Protein AF-A0A952P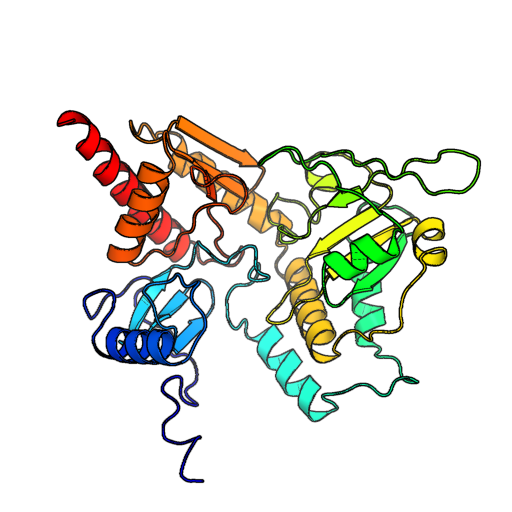WB2-F1 (afdb_monomer)

Mean predicted aligned error: 8.16 Å

Sequence (354 aa):
MSNLVEDDPCGPGKFVAPVRSIALRTEIPGPKSRVALARRSALMGADLPPNIVVGQAHGARVIDLDNNVFIDFASGTDGLGMGHTHEQIVSAVQSAVERYDVMPPHATDERQFRLVTLLCELMPHGVVTKARLFSQPEQALAALGVDRELALTEPVTLAGVATSTSAAANSAHWLISDERHLNIGRLGAYSAAQAVGMQPDLTLVNLRAGATLVALVGRGDIIDDMQVHDDPVHPLAVTAALAGLMLVQEQNLAARGCQLADLLRDQTAVWTFPALAQVRQIGALFVLKLRSASLAQQLVDSALQRGLLLRTADSDPACVPLLYPLMVPEEQFYEGLDVLEAALAEISHGEDHG

Secondary structure (DSSP, 8-state):
---TTTS-TT-SPPP---SSS-B--S-SS-HHHHHHHHHHHHHS-S----S--EEEEEBTEEEETT--EEEE-SSTTTT-TT-BT-HHHHHHHHHHHTT-SS--TT---HHHHHHHHHHHHHSS--SSEEEEEESSHHHHHHHTT--S-----SSS-S--------SSSS-PPPPEEEETT--TTTTSSSSHHHHHT---SEEEEE--SSS--EEEEEEHHHHHH------PPPHHHHHHHHHHHHHHHHTTHHHHHHHHHHHH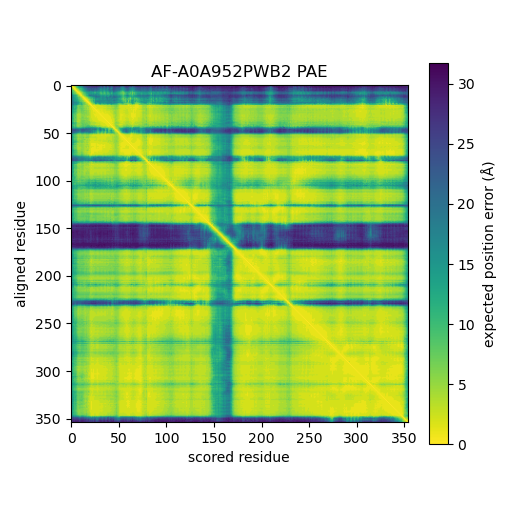HHHHTT---TTEEEEEEETTEEEEEESSHHHHHHHHHHHHHTTEE----SS-TTEEEE---TT--HHHHHHHHHHHHHHHHHHHHGGGG-

pLDDT: mean 82.72, std 18.2, range [27.06, 97.88]

Structure (mmCIF, N/CA/C/O backbone):
data_AF-A0A952PWB2-F1
#
_entry.id   AF-A0A952PWB2-F1
#
loop_
_atom_site.group_PDB
_atom_site.id
_atom_site.type_symbol
_atom_site.label_atom_id
_atom_site.label_alt_id
_atom_site.label_comp_id
_atom_site.label_asym_id
_atom_site.label_entity_id
_atom_site.label_seq_id
_atom_site.pdbx_PDB_ins_code
_atom_site.Cartn_x
_atom_site.Cartn_y
_atom_site.Cartn_z
_atom_site.occupancy
_atom_site.B_iso_or_equiv
_atom_site.auth_seq_id
_atom_site.auth_comp_id
_atom_site.auth_asym_id
_atom_site.auth_atom_id
_atom_site.pdbx_PDB_model_num
ATOM 1 N N . MET A 1 1 ? 29.335 10.198 22.925 1.00 42.78 1 MET A N 1
ATOM 2 C CA . MET A 1 1 ? 28.572 9.600 21.806 1.00 42.78 1 MET A CA 1
ATOM 3 C C . MET A 1 1 ? 28.310 8.137 22.144 1.00 42.78 1 MET A C 1
ATOM 5 O O . MET A 1 1 ? 28.857 7.248 21.511 1.00 42.78 1 MET A O 1
ATOM 9 N N . SER A 1 2 ? 27.566 7.902 23.226 1.00 41.06 2 SER A N 1
ATOM 10 C CA . SER A 1 2 ? 27.279 6.574 23.776 1.00 41.06 2 SER A CA 1
ATOM 11 C C . SER A 1 2 ? 26.076 5.948 23.064 1.00 41.06 2 SER A C 1
ATOM 13 O O . SER A 1 2 ? 25.034 6.587 22.968 1.00 41.06 2 SER A O 1
ATOM 15 N N . ASN A 1 3 ? 26.263 4.722 22.575 1.00 38.16 3 ASN A N 1
ATOM 16 C CA . ASN A 1 3 ? 25.267 3.667 22.346 1.00 38.16 3 ASN A CA 1
ATOM 17 C C . ASN A 1 3 ? 23.949 4.015 21.625 1.00 38.16 3 ASN A C 1
ATOM 19 O O . ASN A 1 3 ? 22.895 3.531 22.016 1.00 38.16 3 ASN A O 1
ATOM 23 N N . LEU A 1 4 ? 23.994 4.730 20.492 1.00 43.31 4 LEU A N 1
ATOM 24 C CA . LEU A 1 4 ? 22.816 4.851 19.606 1.00 43.31 4 LEU A CA 1
ATOM 25 C C . LEU A 1 4 ? 22.310 3.497 19.052 1.00 43.31 4 LEU A C 1
ATOM 27 O O . LEU A 1 4 ? 21.194 3.438 18.557 1.00 43.31 4 LEU A O 1
ATOM 31 N N . VAL A 1 5 ? 23.116 2.429 19.126 1.00 45.91 5 VAL A N 1
ATOM 32 C CA . VAL A 1 5 ? 22.782 1.096 18.587 1.00 45.91 5 VAL A CA 1
ATOM 33 C C . VAL A 1 5 ? 22.195 0.148 19.646 1.00 45.91 5 VAL A C 1
ATOM 35 O O . VAL A 1 5 ? 21.428 -0.738 19.291 1.00 45.91 5 VAL A O 1
ATOM 38 N N . GLU A 1 6 ? 22.515 0.311 20.938 1.00 42.97 6 GLU A N 1
ATOM 39 C CA . GLU A 1 6 ? 22.006 -0.595 21.993 1.00 42.97 6 GLU A CA 1
ATOM 40 C C . GLU A 1 6 ? 20.633 -0.174 22.542 1.00 42.97 6 GLU A C 1
ATOM 42 O O . GLU A 1 6 ? 19.891 -1.026 23.021 1.00 42.97 6 GLU A O 1
ATOM 47 N N . ASP A 1 7 ? 20.276 1.109 22.415 1.00 53.38 7 ASP A N 1
ATOM 48 C CA . ASP A 1 7 ? 18.994 1.674 22.864 1.00 53.38 7 ASP A CA 1
ATOM 49 C C . ASP A 1 7 ? 17.984 1.873 21.716 1.00 53.38 7 ASP A C 1
ATOM 51 O O . ASP A 1 7 ? 17.003 2.598 21.890 1.00 53.38 7 ASP A O 1
ATOM 55 N N . ASP A 1 8 ? 18.200 1.272 20.537 1.00 62.09 8 ASP A N 1
ATOM 56 C CA . ASP A 1 8 ? 17.223 1.329 19.444 1.00 62.09 8 ASP A CA 1
ATOM 57 C C . ASP A 1 8 ? 15.951 0.559 19.854 1.00 62.09 8 ASP A C 1
ATOM 59 O O . ASP A 1 8 ? 15.979 -0.675 19.924 1.00 62.09 8 ASP A O 1
ATOM 63 N N . PRO A 1 9 ? 14.820 1.243 20.132 1.00 57.12 9 PRO A N 1
ATOM 64 C CA . PRO A 1 9 ? 13.591 0.577 20.550 1.00 57.12 9 PRO A CA 1
ATOM 65 C C . PRO A 1 9 ? 12.971 -0.263 19.423 1.00 57.12 9 PRO A C 1
ATOM 67 O O . PRO A 1 9 ? 12.110 -1.097 19.709 1.00 57.12 9 PRO A O 1
ATOM 70 N N . CYS A 1 10 ? 13.404 -0.065 18.174 1.00 60.94 10 CYS A N 1
ATOM 71 C CA . CYS A 1 10 ? 13.031 -0.886 17.025 1.00 60.94 10 CYS A CA 1
ATOM 72 C C . CYS A 1 10 ? 13.947 -2.117 16.876 1.00 60.94 10 CYS A C 1
ATOM 74 O O . CYS A 1 10 ? 13.496 -3.145 16.371 1.00 60.94 10 CYS A O 1
ATOM 76 N N . GLY A 1 11 ? 15.172 -2.044 17.413 1.00 55.34 11 GLY A N 1
ATOM 77 C CA . GLY A 1 11 ? 16.119 -3.139 17.636 1.00 55.34 11 GLY A CA 1
ATOM 78 C C . GLY A 1 11 ? 16.599 -3.899 16.381 1.00 55.34 11 GLY A C 1
ATOM 79 O O . GLY A 1 11 ? 15.939 -3.928 15.348 1.00 55.34 11 GLY A O 1
ATOM 80 N N . PRO A 1 12 ? 17.731 -4.626 16.451 1.00 46.84 12 PRO A N 1
ATOM 81 C CA . PRO A 1 12 ? 18.259 -5.415 15.327 1.00 46.84 12 PRO A CA 1
ATOM 82 C C . PRO A 1 12 ? 17.545 -6.772 15.119 1.00 46.84 12 PRO A C 1
ATOM 84 O O . PRO A 1 12 ? 18.080 -7.676 14.473 1.00 46.84 12 PRO A O 1
ATOM 87 N N . GLY A 1 13 ? 16.361 -6.974 15.704 1.00 54.69 13 GLY A N 1
ATOM 88 C CA . GLY A 1 13 ? 15.673 -8.265 15.701 1.00 54.69 13 GLY A CA 1
ATOM 89 C C . GLY A 1 13 ? 14.989 -8.567 14.367 1.00 54.69 13 GLY A C 1
ATOM 90 O O . GLY A 1 13 ? 14.222 -7.751 13.865 1.00 54.69 13 GLY A O 1
ATOM 91 N N . LYS A 1 14 ? 15.199 -9.772 13.817 1.00 56.03 14 LYS A N 1
ATOM 92 C CA . LYS A 1 14 ? 14.337 -10.288 12.740 1.00 56.03 14 LYS A CA 1
ATOM 93 C C . LYS A 1 14 ? 12.892 -10.337 13.237 1.00 56.03 14 LYS A C 1
ATOM 95 O O . LYS A 1 14 ? 12.654 -10.761 14.367 1.00 56.03 14 LYS A O 1
ATOM 100 N N . PHE A 1 15 ? 11.951 -9.948 12.378 1.00 63.00 15 PHE A N 1
ATOM 101 C CA . PHE A 1 15 ? 10.527 -10.115 12.643 1.00 63.00 15 PHE A CA 1
ATOM 102 C C . PHE A 1 15 ? 10.241 -11.569 13.034 1.00 63.00 15 PHE A C 1
ATOM 104 O O . PHE A 1 15 ? 10.606 -12.500 12.314 1.00 63.00 15 PHE A O 1
ATOM 111 N N . VAL A 1 16 ? 9.596 -11.762 14.182 1.00 61.22 16 VAL A N 1
ATOM 112 C CA . VAL A 1 16 ? 9.100 -13.072 14.606 1.00 61.22 16 VAL A CA 1
ATOM 113 C C . VAL A 1 16 ? 7.603 -13.075 14.366 1.00 61.22 16 VAL A C 1
ATOM 115 O O . VAL A 1 16 ? 6.874 -12.313 15.000 1.00 61.22 16 VAL A O 1
ATOM 118 N N . ALA A 1 17 ? 7.148 -13.928 13.447 1.00 61.59 17 ALA A N 1
ATOM 119 C CA . ALA A 1 17 ? 5.740 -14.012 13.096 1.00 61.59 17 ALA A CA 1
ATOM 120 C C . ALA A 1 17 ? 4.882 -14.300 14.342 1.00 61.59 17 ALA A C 1
ATOM 122 O O . ALA A 1 17 ? 5.075 -15.333 14.992 1.00 61.59 17 ALA A O 1
ATOM 123 N N . PRO A 1 18 ? 3.936 -13.411 14.701 1.00 63.97 18 PRO A N 1
ATOM 124 C CA . PRO A 1 18 ? 3.034 -13.670 15.807 1.00 63.97 18 PRO A CA 1
ATOM 125 C C . PRO A 1 18 ? 2.056 -14.793 15.445 1.00 63.97 18 PRO A C 1
ATOM 127 O O . PRO A 1 18 ? 1.696 -14.978 14.281 1.00 63.97 18 PRO A O 1
ATOM 130 N N . VAL A 1 19 ? 1.616 -15.529 16.472 1.00 64.94 19 VAL A N 1
ATOM 131 C CA . VAL A 1 19 ? 0.684 -16.666 16.342 1.00 64.94 19 VAL A CA 1
ATOM 132 C C . VAL A 1 19 ? -0.720 -16.215 15.921 1.00 64.94 19 VAL A C 1
ATOM 134 O O . VAL A 1 19 ? -1.430 -16.973 15.274 1.00 64.94 19 VAL A O 1
ATOM 137 N N . ARG A 1 20 ? -1.125 -14.991 16.285 1.00 74.44 20 ARG A N 1
ATOM 138 C CA . ARG A 1 20 ? -2.414 -14.383 15.914 1.00 74.44 20 ARG A CA 1
ATOM 139 C C . ARG A 1 20 ? -2.187 -13.188 14.993 1.00 74.44 20 ARG A C 1
ATOM 141 O O . ARG A 1 20 ? -1.142 -12.542 15.107 1.00 74.44 20 ARG A O 1
ATOM 148 N N . SER A 1 21 ? -3.148 -12.892 14.120 1.00 84.69 21 SER A N 1
ATOM 149 C CA . SER A 1 21 ? -3.071 -11.731 13.225 1.00 84.69 21 SER A CA 1
ATOM 150 C C . SER A 1 21 ? -3.308 -10.424 13.973 1.00 84.69 21 SER A C 1
ATOM 152 O O . SER A 1 21 ? -2.542 -9.490 13.758 1.00 84.69 21 SER A O 1
ATOM 154 N N . ILE A 1 22 ? -4.273 -10.384 14.900 1.00 93.94 22 ILE A N 1
ATOM 155 C CA . ILE A 1 22 ? -4.417 -9.319 15.901 1.00 93.94 22 ILE A CA 1
ATOM 156 C C . ILE A 1 22 ? -4.094 -9.857 17.302 1.00 93.94 22 ILE A C 1
ATOM 158 O O . ILE A 1 22 ? -4.547 -10.928 17.723 1.00 93.94 22 ILE A O 1
ATOM 162 N N . ALA A 1 23 ? -3.295 -9.104 18.060 1.00 94.44 23 ALA A N 1
ATOM 163 C CA . ALA A 1 23 ? -2.970 -9.422 19.449 1.00 94.44 23 ALA A CA 1
ATOM 164 C C . ALA A 1 23 ? -2.646 -8.153 20.245 1.00 94.44 23 ALA A C 1
ATOM 166 O O . ALA A 1 23 ? -1.493 -7.727 20.303 1.00 94.44 23 ALA A O 1
ATOM 167 N N . LEU A 1 24 ? -3.659 -7.578 20.893 1.00 94.81 24 LEU A N 1
ATOM 168 C CA . LEU A 1 24 ? -3.495 -6.429 21.783 1.00 94.81 24 LEU A CA 1
ATOM 169 C C . LEU A 1 24 ? -3.063 -6.904 23.178 1.00 94.81 24 LEU A C 1
ATOM 171 O O . LEU A 1 24 ? -3.756 -7.687 23.828 1.00 94.81 24 LEU A O 1
ATOM 175 N N . ARG A 1 25 ? -1.882 -6.470 23.613 1.00 93.00 25 ARG A N 1
ATOM 176 C CA . ARG A 1 25 ? -1.253 -6.790 24.904 1.00 93.00 25 ARG A CA 1
ATOM 177 C C . ARG A 1 25 ? -1.372 -5.656 25.917 1.00 93.00 25 ARG A C 1
ATOM 179 O O . ARG A 1 25 ? -1.250 -5.909 27.114 1.00 93.00 25 ARG A O 1
ATOM 186 N N . THR A 1 26 ? -1.591 -4.436 25.443 1.00 94.06 26 THR A N 1
ATOM 187 C CA . THR A 1 26 ? -1.798 -3.234 26.252 1.00 94.06 26 THR A CA 1
ATOM 188 C C . THR A 1 26 ? -2.965 -2.426 25.695 1.00 94.06 26 THR A C 1
ATOM 190 O O . THR A 1 26 ? -3.471 -2.688 24.605 1.00 94.06 26 THR A O 1
ATOM 193 N N . GLU A 1 27 ? -3.366 -1.400 26.433 1.00 94.12 27 GLU A N 1
ATOM 194 C CA . GLU A 1 27 ? -4.137 -0.281 25.906 1.00 94.12 27 GLU A CA 1
ATOM 195 C C . GLU A 1 27 ? -3.410 0.405 24.736 1.00 94.12 27 GLU A C 1
ATOM 197 O O . GLU A 1 27 ? -2.186 0.301 24.616 1.00 94.12 27 GLU A O 1
ATOM 202 N N . ILE A 1 28 ? -4.152 1.128 23.895 1.00 93.69 28 ILE A N 1
ATOM 203 C CA . ILE A 1 28 ? -3.613 1.859 22.742 1.00 93.69 28 ILE A CA 1
ATOM 204 C C . ILE A 1 28 ? -3.850 3.363 22.953 1.00 93.69 28 ILE A C 1
ATOM 206 O O . ILE A 1 28 ? -5.011 3.779 23.011 1.00 93.69 28 ILE A O 1
ATOM 210 N N . PRO A 1 29 ? -2.796 4.203 23.035 1.00 93.25 29 PRO A N 1
ATOM 211 C CA . PRO A 1 29 ? -1.366 3.861 23.011 1.00 93.25 29 PRO A CA 1
ATOM 212 C C . PRO A 1 29 ? -0.895 3.157 24.287 1.00 93.25 29 PRO A C 1
ATOM 214 O O . PRO A 1 29 ? -1.275 3.579 25.378 1.00 93.25 29 PRO A O 1
ATOM 217 N N . GLY A 1 30 ? 0.019 2.188 24.168 1.00 92.69 30 GLY A N 1
ATOM 218 C CA . GLY A 1 30 ? 0.643 1.510 25.310 1.00 92.69 30 GLY A CA 1
ATOM 219 C C . GLY A 1 30 ? 1.691 2.361 26.049 1.00 92.69 30 GLY A C 1
ATOM 220 O O . GLY A 1 30 ? 2.014 3.476 25.618 1.00 92.69 30 GLY A O 1
ATOM 221 N N . PRO A 1 31 ? 2.231 1.887 27.190 1.00 93.25 31 PRO A N 1
ATOM 222 C CA . PRO A 1 31 ? 3.166 2.653 28.017 1.00 93.25 31 PRO A CA 1
ATOM 223 C C . PRO A 1 31 ? 4.411 3.162 27.277 1.00 93.25 31 PRO A C 1
ATOM 225 O O . PRO A 1 31 ? 4.778 4.328 27.450 1.00 93.25 31 PRO A O 1
ATOM 228 N N . LYS A 1 32 ? 5.057 2.336 26.445 1.00 91.56 32 LYS A N 1
ATOM 229 C CA . LYS A 1 32 ? 6.249 2.743 25.682 1.00 91.56 32 LYS A CA 1
ATOM 230 C C . LYS A 1 32 ? 5.878 3.695 24.555 1.00 91.56 32 LYS A C 1
ATOM 232 O O . LYS A 1 32 ? 6.559 4.706 24.365 1.00 91.56 32 LYS A O 1
ATOM 237 N N . SER A 1 33 ? 4.774 3.422 23.863 1.00 91.12 33 SER A N 1
ATOM 238 C CA . SER A 1 33 ? 4.243 4.296 22.818 1.00 91.12 33 SER A CA 1
ATOM 239 C C . SER A 1 33 ? 3.923 5.689 23.366 1.00 91.12 33 SER A C 1
ATOM 241 O O . SER A 1 33 ? 4.328 6.680 22.766 1.00 91.12 33 SER A O 1
ATOM 243 N N . ARG A 1 34 ? 3.315 5.807 24.557 1.00 91.62 34 ARG A N 1
ATOM 244 C CA . ARG A 1 34 ? 3.062 7.108 25.215 1.00 91.62 34 ARG A CA 1
ATOM 245 C C . ARG A 1 34 ? 4.339 7.903 25.476 1.00 91.62 34 ARG A C 1
ATOM 247 O O . ARG A 1 34 ? 4.372 9.104 25.214 1.00 91.62 34 ARG A O 1
ATOM 254 N N . VAL A 1 35 ? 5.392 7.249 25.969 1.00 91.06 35 VAL A N 1
ATOM 255 C CA . VAL A 1 35 ? 6.692 7.903 26.198 1.00 91.06 35 VAL A CA 1
ATOM 256 C C . VAL A 1 35 ? 7.284 8.404 24.878 1.00 91.06 35 VAL A C 1
ATOM 258 O O . VAL A 1 35 ? 7.751 9.542 24.803 1.00 91.06 35 VAL A O 1
ATOM 261 N N . ALA A 1 36 ? 7.235 7.592 23.822 1.00 88.81 36 ALA A N 1
ATOM 262 C CA . ALA A 1 36 ? 7.729 7.973 22.502 1.00 88.81 36 ALA A CA 1
ATOM 263 C C . ALA A 1 36 ? 6.914 9.119 21.873 1.00 88.81 36 ALA A C 1
ATOM 265 O O . ALA A 1 36 ? 7.502 10.068 21.353 1.00 88.81 36 ALA A O 1
ATOM 266 N N . LEU A 1 37 ? 5.584 9.101 21.994 1.00 88.06 37 LEU A N 1
ATOM 267 C CA . LEU A 1 37 ? 4.705 10.180 21.530 1.00 88.06 37 LEU A CA 1
ATOM 268 C C . LEU A 1 37 ? 4.955 11.493 22.289 1.00 88.06 37 LEU A C 1
ATOM 270 O O . LEU A 1 37 ? 4.990 12.553 21.670 1.00 88.06 37 LEU A O 1
ATOM 274 N N . ALA A 1 38 ? 5.203 11.442 23.602 1.00 88.62 38 ALA A N 1
ATOM 275 C CA . ALA A 1 38 ? 5.574 12.629 24.376 1.00 88.62 38 ALA A CA 1
ATOM 276 C C . ALA A 1 38 ? 6.919 13.221 23.913 1.00 88.62 38 ALA A C 1
ATOM 278 O O . ALA A 1 38 ? 7.036 14.436 23.750 1.00 88.62 38 ALA A O 1
ATOM 279 N N . ARG A 1 39 ? 7.921 12.369 23.635 1.00 88.25 39 ARG A N 1
ATOM 280 C CA . ARG A 1 39 ? 9.206 12.799 23.050 1.00 88.25 39 ARG A CA 1
ATOM 281 C C . ARG A 1 39 ? 9.015 13.425 21.670 1.00 88.25 39 ARG A C 1
ATOM 283 O O . ARG A 1 39 ? 9.605 14.465 21.401 1.00 88.25 39 ARG A O 1
ATOM 290 N N . ARG A 1 40 ? 8.179 12.819 20.821 1.00 85.62 40 ARG A N 1
ATOM 291 C CA . ARG A 1 40 ? 7.823 13.325 19.488 1.00 85.62 40 ARG A CA 1
ATOM 292 C C . ARG A 1 40 ? 7.263 14.744 19.576 1.00 85.62 40 ARG A C 1
ATOM 294 O O . ARG A 1 40 ? 7.800 15.636 18.932 1.00 85.62 40 ARG A O 1
ATOM 301 N N . SER A 1 41 ? 6.265 14.969 20.430 1.00 86.00 41 SER A N 1
ATOM 302 C CA . SER A 1 41 ? 5.649 16.291 20.615 1.00 86.00 41 SER A CA 1
ATOM 303 C C . SER A 1 41 ? 6.614 17.351 21.154 1.00 86.00 41 SER A C 1
ATOM 305 O O . SER A 1 41 ? 6.430 18.533 20.889 1.00 86.00 41 SER A O 1
ATOM 307 N N . ALA A 1 42 ? 7.642 16.952 21.908 1.00 87.69 42 ALA A N 1
ATOM 308 C CA . ALA A 1 42 ? 8.655 17.874 22.421 1.00 87.69 42 ALA A CA 1
ATOM 309 C C . ALA A 1 42 ? 9.743 18.235 21.390 1.00 87.69 42 ALA A C 1
ATOM 311 O O . ALA A 1 42 ? 10.443 19.228 21.579 1.00 87.69 42 ALA A O 1
ATOM 312 N N . LEU A 1 43 ? 9.926 17.421 20.343 1.00 87.38 43 LEU A N 1
ATOM 313 C CA . LEU A 1 43 ? 11.071 17.509 19.427 1.00 87.38 43 LEU A CA 1
ATOM 314 C C . LEU A 1 43 ? 10.692 17.811 17.970 1.00 87.38 43 LEU A C 1
ATOM 316 O O . LEU A 1 43 ? 11.534 18.309 17.227 1.00 87.38 43 LEU A O 1
ATOM 320 N N . MET A 1 44 ? 9.472 17.484 17.543 1.00 84.75 44 MET A N 1
ATOM 321 C CA . MET A 1 44 ? 9.027 17.580 16.149 1.00 84.75 44 MET A CA 1
ATOM 322 C C . MET A 1 44 ? 7.985 18.691 15.958 1.00 84.75 44 MET A C 1
ATOM 324 O O . MET A 1 44 ? 7.317 19.100 16.905 1.00 84.75 44 MET A O 1
ATOM 328 N N . GLY A 1 45 ? 7.852 19.181 14.720 1.00 76.62 45 GLY A N 1
ATOM 329 C CA . GLY A 1 45 ? 6.826 20.158 14.343 1.00 76.62 45 GLY A CA 1
ATOM 330 C C . GLY A 1 45 ? 5.400 19.617 14.513 1.00 76.62 45 GLY A C 1
ATOM 331 O O . GLY A 1 45 ? 5.178 18.406 14.526 1.00 76.62 45 GLY A O 1
ATOM 332 N N . ALA A 1 46 ? 4.433 20.522 14.666 1.00 67.81 46 ALA A N 1
ATOM 333 C CA . ALA A 1 46 ? 3.037 20.174 14.912 1.00 67.81 46 ALA A CA 1
ATOM 334 C C . ALA A 1 46 ? 2.322 19.748 13.618 1.00 67.81 46 ALA A C 1
ATOM 336 O O . ALA A 1 46 ? 1.874 20.624 12.890 1.00 67.81 46 ALA A O 1
ATOM 337 N N . ASP A 1 47 ? 2.227 18.434 13.358 1.00 53.97 47 ASP A N 1
ATOM 338 C CA . ASP A 1 47 ? 1.232 17.817 12.450 1.00 53.97 47 ASP A CA 1
ATOM 339 C C . ASP A 1 47 ? 1.270 16.267 12.513 1.00 53.97 47 ASP A C 1
ATOM 341 O O . ASP A 1 47 ? 2.066 15.646 11.810 1.00 53.97 47 ASP A O 1
ATOM 345 N N . LEU A 1 48 ? 0.554 15.590 13.433 1.00 52.72 48 LEU A N 1
ATOM 346 C CA . LEU A 1 48 ? 0.910 14.184 13.733 1.00 52.72 48 LEU A CA 1
ATOM 347 C C . LEU A 1 48 ? -0.226 13.222 14.180 1.00 52.72 48 LEU A C 1
ATOM 349 O O . LEU A 1 48 ? -0.347 12.960 15.385 1.00 52.72 48 LEU A O 1
ATOM 353 N N . PRO A 1 49 ? -0.943 12.530 13.271 1.00 58.47 49 PRO A N 1
ATOM 354 C CA . PRO A 1 49 ? -1.382 11.151 13.512 1.00 58.47 49 PRO A CA 1
ATOM 355 C C . PRO A 1 49 ? -0.272 10.163 13.067 1.00 58.47 49 PRO A C 1
ATOM 357 O O . PRO A 1 49 ? 0.473 10.491 12.145 1.00 58.47 49 PRO A O 1
ATOM 360 N N . PRO A 1 50 ? -0.079 8.983 13.703 1.00 65.12 50 PRO A N 1
ATOM 361 C CA . PRO A 1 50 ? -1.052 8.198 14.464 1.00 65.12 50 PRO A CA 1
ATOM 362 C C . PRO A 1 50 ? -0.698 8.003 15.956 1.00 65.12 50 PRO A C 1
ATOM 364 O O . PRO A 1 50 ? 0.376 8.384 16.425 1.00 65.12 50 PRO A O 1
ATOM 367 N N . ASN A 1 51 ? -1.633 7.381 16.688 1.00 71.25 51 ASN A N 1
ATOM 368 C CA . ASN A 1 51 ? -1.554 7.013 18.113 1.00 71.25 51 ASN A CA 1
ATOM 369 C C . ASN A 1 51 ? -0.687 5.770 18.393 1.00 71.25 51 ASN A C 1
ATOM 371 O O . ASN A 1 51 ? -0.647 5.297 19.524 1.00 71.25 51 ASN A O 1
ATOM 375 N N . ILE A 1 52 ? -0.012 5.220 17.385 1.00 84.12 52 ILE A N 1
ATOM 376 C CA . ILE A 1 52 ? 0.858 4.050 17.529 1.00 84.12 52 ILE A CA 1
ATOM 377 C C . ILE A 1 52 ? 2.293 4.421 17.174 1.00 84.12 52 ILE A C 1
ATOM 379 O O . ILE A 1 52 ? 2.534 5.241 16.287 1.00 84.12 52 ILE A O 1
ATOM 383 N N . VAL A 1 53 ? 3.252 3.808 17.863 1.00 89.00 53 VAL A N 1
ATOM 384 C CA . VAL A 1 53 ? 4.676 3.940 17.542 1.00 89.00 53 VAL A CA 1
ATOM 385 C C . VAL A 1 53 ? 5.164 2.581 17.075 1.00 89.00 53 VAL A C 1
ATOM 387 O O . VAL A 1 53 ? 5.268 1.652 17.871 1.00 89.00 53 VAL A O 1
ATOM 390 N N . VAL A 1 54 ? 5.396 2.459 15.769 1.00 89.62 54 VAL A N 1
ATOM 391 C CA . VAL A 1 54 ? 5.762 1.195 15.122 1.00 89.62 54 VAL A CA 1
ATOM 392 C C . VAL A 1 54 ? 7.162 0.772 15.553 1.00 89.62 54 VAL A C 1
ATOM 394 O O . VAL A 1 54 ? 8.101 1.558 15.460 1.00 89.62 54 VAL A O 1
ATOM 397 N N . GLY A 1 55 ? 7.295 -0.474 16.002 1.00 88.06 55 GLY A N 1
ATOM 398 C CA . GLY A 1 55 ? 8.584 -1.134 16.190 1.00 88.06 55 GLY A CA 1
ATOM 399 C C . GLY A 1 55 ? 8.960 -1.996 14.987 1.00 88.06 55 GLY A C 1
ATOM 400 O O . GLY A 1 55 ? 10.100 -1.958 14.535 1.00 88.06 55 GLY A O 1
ATOM 401 N N . GLN A 1 56 ? 8.008 -2.768 14.450 1.00 89.12 56 GLN A N 1
ATOM 402 C CA . GLN A 1 56 ? 8.237 -3.695 13.335 1.00 89.12 56 GLN A CA 1
ATOM 403 C C . GLN A 1 56 ? 6.992 -3.837 12.454 1.00 89.12 56 GLN A C 1
ATOM 405 O O . GLN A 1 56 ? 5.874 -3.618 12.911 1.00 89.12 56 GLN A O 1
ATOM 410 N N . ALA A 1 57 ? 7.167 -4.261 11.203 1.00 89.50 57 ALA A N 1
ATOM 411 C CA . ALA A 1 57 ? 6.058 -4.604 10.318 1.00 89.50 57 ALA A CA 1
ATOM 412 C C . ALA A 1 57 ? 6.461 -5.702 9.324 1.00 89.50 57 ALA A C 1
ATOM 414 O O . ALA A 1 57 ? 7.611 -5.757 8.877 1.00 89.50 57 ALA A O 1
ATOM 415 N N . HIS A 1 58 ? 5.521 -6.579 8.977 1.00 90.38 58 HIS A N 1
ATOM 416 C CA . HIS A 1 58 ? 5.724 -7.645 7.994 1.00 90.38 58 HIS A CA 1
ATOM 417 C C . HIS A 1 58 ? 4.398 -8.113 7.390 1.00 90.38 58 HIS A C 1
ATOM 419 O O . HIS A 1 58 ? 3.427 -8.349 8.113 1.00 90.38 58 HIS A O 1
ATOM 425 N N . GLY A 1 59 ? 4.346 -8.270 6.067 1.00 90.94 59 GLY A N 1
ATOM 426 C CA . GLY A 1 59 ? 3.112 -8.594 5.355 1.00 90.94 59 GLY A CA 1
ATOM 427 C C . GLY A 1 59 ? 2.036 -7.537 5.616 1.00 90.94 59 GLY A C 1
ATOM 428 O O . GLY A 1 59 ? 2.274 -6.349 5.415 1.00 90.94 59 GLY A O 1
ATOM 429 N N . ALA A 1 60 ? 0.864 -7.957 6.092 1.00 92.88 60 ALA A N 1
ATOM 430 C CA . ALA A 1 60 ? -0.215 -7.055 6.501 1.00 92.88 60 ALA A CA 1
ATOM 431 C C . ALA A 1 60 ? -0.182 -6.696 7.995 1.00 92.88 60 ALA A C 1
ATOM 433 O O . ALA A 1 60 ? -1.162 -6.169 8.508 1.00 92.88 60 ALA A O 1
ATOM 434 N N . ARG A 1 61 ? 0.895 -7.022 8.720 1.00 92.56 61 ARG A N 1
ATOM 435 C CA . ARG A 1 61 ? 0.970 -6.838 10.172 1.00 92.56 61 ARG A CA 1
ATOM 436 C C . ARG A 1 61 ? 1.885 -5.687 10.543 1.00 92.56 61 ARG A C 1
ATOM 438 O O . ARG A 1 61 ? 2.982 -5.556 9.998 1.00 92.56 61 ARG A O 1
ATOM 445 N N . VAL A 1 62 ? 1.465 -4.938 11.552 1.00 92.31 62 VAL A N 1
ATOM 446 C CA . VAL A 1 62 ? 2.251 -3.894 12.213 1.00 92.31 62 VAL A CA 1
ATOM 447 C C . VAL A 1 62 ? 2.334 -4.229 13.697 1.00 92.31 62 VAL A C 1
ATOM 449 O O . VAL A 1 62 ? 1.350 -4.649 14.301 1.00 92.31 62 VAL A O 1
ATOM 452 N N . ILE A 1 63 ? 3.518 -4.079 14.281 1.00 91.94 63 ILE A N 1
ATOM 453 C CA . ILE A 1 63 ? 3.792 -4.316 15.697 1.00 91.94 63 ILE A CA 1
ATOM 454 C C . ILE A 1 63 ? 4.312 -3.014 16.299 1.00 91.94 63 ILE A C 1
ATOM 456 O O . ILE A 1 63 ? 5.302 -2.458 15.815 1.00 91.94 63 ILE A O 1
ATOM 460 N N . ASP A 1 64 ? 3.654 -2.518 17.345 1.00 92.56 64 ASP A N 1
ATOM 461 C CA . ASP A 1 64 ? 4.100 -1.318 18.061 1.00 92.56 64 ASP A CA 1
ATOM 462 C C . ASP A 1 64 ? 5.205 -1.616 19.098 1.00 92.56 64 ASP A C 1
ATOM 464 O O . ASP A 1 64 ? 5.576 -2.768 19.341 1.00 92.56 64 ASP A O 1
ATOM 468 N N . LEU A 1 65 ? 5.741 -0.574 19.741 1.00 90.75 65 LEU A N 1
ATOM 469 C CA . LEU A 1 65 ? 6.781 -0.710 20.774 1.00 90.75 65 LEU A CA 1
ATOM 470 C C . LEU A 1 65 ? 6.344 -1.532 22.002 1.00 90.75 65 LEU A C 1
ATOM 472 O O . LEU A 1 65 ? 7.190 -2.034 22.757 1.00 90.75 65 LEU A O 1
ATOM 476 N N . ASP A 1 66 ? 5.037 -1.655 22.221 1.00 91.19 66 ASP A N 1
ATOM 477 C CA . ASP A 1 66 ? 4.415 -2.377 23.330 1.00 91.19 66 ASP A CA 1
ATOM 478 C C . ASP A 1 66 ? 4.086 -3.844 22.964 1.00 91.19 66 ASP A C 1
ATOM 480 O O . ASP A 1 66 ? 3.665 -4.623 23.822 1.00 91.19 66 ASP A O 1
ATOM 484 N N . ASN A 1 67 ? 4.420 -4.275 21.740 1.00 91.00 67 ASN A N 1
ATOM 485 C CA . ASN A 1 67 ? 4.138 -5.594 21.161 1.00 91.00 67 ASN A CA 1
ATOM 486 C C . ASN A 1 67 ? 2.645 -5.878 20.941 1.00 91.00 67 ASN A C 1
ATOM 488 O O . ASN A 1 67 ? 2.234 -7.048 20.936 1.00 91.00 67 ASN A O 1
ATOM 492 N N . ASN A 1 68 ? 1.837 -4.836 20.759 1.00 93.62 68 ASN A N 1
ATOM 493 C CA . ASN A 1 68 ? 0.511 -4.986 20.178 1.00 93.62 68 ASN A CA 1
ATOM 494 C C . ASN A 1 68 ? 0.665 -5.315 18.692 1.00 93.62 68 ASN A C 1
ATOM 496 O O . ASN A 1 68 ? 1.453 -4.673 17.998 1.00 93.62 68 ASN A O 1
ATOM 500 N N . VAL A 1 69 ? -0.067 -6.318 18.214 1.00 94.31 69 VAL A N 1
ATOM 501 C CA . VAL A 1 69 ? -0.084 -6.718 16.801 1.00 94.31 69 VAL A CA 1
ATOM 502 C C . VAL A 1 69 ? -1.379 -6.231 16.168 1.00 94.31 69 VAL A C 1
ATOM 504 O O . VAL A 1 69 ? -2.460 -6.563 16.661 1.00 94.31 69 VAL A O 1
ATOM 507 N N . PHE A 1 70 ? -1.241 -5.484 15.078 1.00 95.56 70 PHE A N 1
ATOM 508 C CA . PHE A 1 70 ? -2.321 -4.902 14.292 1.00 95.56 70 PHE A CA 1
ATOM 509 C C . PHE A 1 70 ? -2.338 -5.477 12.876 1.00 95.56 70 PHE A C 1
ATOM 511 O O . PHE A 1 70 ? -1.281 -5.820 12.336 1.00 95.56 70 PHE A O 1
ATOM 518 N N . ILE A 1 71 ? -3.514 -5.489 12.251 1.00 96.44 71 ILE A N 1
ATOM 519 C CA . ILE A 1 71 ? -3.665 -5.636 10.799 1.00 96.44 71 ILE A CA 1
ATOM 520 C C . ILE A 1 71 ? -3.654 -4.244 10.153 1.00 96.44 71 ILE A C 1
ATOM 522 O O . ILE A 1 71 ? -4.324 -3.330 10.626 1.00 96.44 71 ILE A O 1
ATOM 526 N N . ASP A 1 72 ? -2.911 -4.086 9.060 1.00 94.56 72 ASP A N 1
ATOM 527 C CA . ASP A 1 72 ? -2.749 -2.832 8.327 1.00 94.56 72 ASP A CA 1
ATOM 528 C C . ASP A 1 72 ? -3.585 -2.795 7.044 1.00 94.56 72 ASP A C 1
ATOM 530 O O . ASP A 1 72 ? -3.227 -3.385 6.018 1.00 94.56 72 ASP A O 1
ATOM 534 N N . PHE A 1 73 ? -4.709 -2.079 7.120 1.00 95.19 73 PHE A N 1
ATOM 535 C CA . PHE A 1 73 ? -5.579 -1.725 5.998 1.00 95.19 73 PHE A CA 1
ATOM 536 C C . PHE A 1 73 ? -5.486 -0.217 5.686 1.00 95.19 73 PHE A C 1
ATOM 538 O O . PHE A 1 73 ? -6.375 0.339 5.039 1.00 95.19 73 PHE A O 1
ATOM 545 N N . ALA A 1 74 ? -4.429 0.463 6.137 1.00 90.31 74 ALA A N 1
ATOM 546 C CA . ALA A 1 74 ? -4.244 1.902 5.981 1.00 90.31 74 ALA A CA 1
ATOM 547 C C . ALA A 1 74 ? -3.164 2.255 4.951 1.00 90.31 74 ALA A C 1
ATOM 549 O O . ALA A 1 74 ? -3.282 3.279 4.282 1.00 90.31 74 ALA A O 1
ATOM 550 N N . SER A 1 75 ? -2.123 1.434 4.799 1.00 81.00 75 SER A N 1
ATOM 551 C CA . SER A 1 75 ? -0.928 1.821 4.029 1.00 81.00 75 SER A CA 1
ATOM 552 C C . SER A 1 75 ? -0.771 1.099 2.685 1.00 81.00 75 SER A C 1
ATOM 554 O O . SER A 1 75 ? 0.201 1.299 1.963 1.00 81.00 75 SER A O 1
ATOM 556 N N . GLY A 1 76 ? -1.739 0.288 2.274 1.00 62.25 76 GLY A N 1
ATOM 557 C CA . GLY A 1 76 ? -1.668 -0.573 1.095 1.00 62.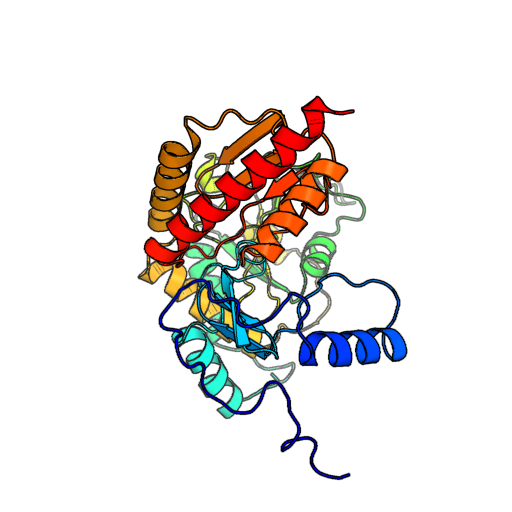25 76 GLY A CA 1
ATOM 558 C C . GLY A 1 76 ? -1.378 0.143 -0.217 1.00 62.25 76 GLY A C 1
ATOM 559 O O . GLY A 1 76 ? -0.769 -0.482 -1.071 1.00 62.25 76 GLY A O 1
ATOM 560 N N . THR A 1 77 ? -1.741 1.418 -0.404 1.00 63.09 77 THR A N 1
ATOM 561 C CA . THR A 1 77 ? -1.406 2.234 -1.600 1.00 63.09 77 THR A CA 1
ATOM 562 C C . THR A 1 77 ? -0.066 2.953 -1.516 1.00 63.09 77 THR A C 1
ATOM 564 O O . THR A 1 77 ? 0.386 3.524 -2.510 1.00 63.09 77 THR A O 1
ATOM 567 N N . ASP A 1 78 ? 0.616 2.864 -0.374 1.00 61.16 78 ASP A N 1
ATOM 568 C CA . ASP A 1 78 ? 1.890 3.523 -0.118 1.00 61.16 78 ASP A CA 1
ATOM 569 C C . ASP A 1 78 ? 3.127 2.732 -0.569 1.00 61.16 78 ASP A C 1
ATOM 571 O O . ASP A 1 78 ? 4.219 2.860 -0.017 1.00 61.16 78 ASP A O 1
ATOM 575 N N . GLY A 1 79 ? 2.962 1.922 -1.617 1.00 58.00 79 GLY A N 1
ATOM 576 C CA . GLY A 1 79 ? 3.978 0.980 -2.083 1.00 58.00 79 GLY A CA 1
ATOM 577 C C . GLY A 1 79 ? 3.992 -0.346 -1.328 1.00 58.00 79 GLY A C 1
ATOM 578 O O . GLY A 1 79 ? 4.986 -1.070 -1.337 1.00 58.00 79 GLY A O 1
ATOM 579 N N . LEU A 1 80 ? 2.877 -0.667 -0.667 1.00 58.50 80 LEU A N 1
ATOM 580 C CA . LEU A 1 80 ? 2.664 -1.903 0.083 1.00 58.50 80 LEU A CA 1
ATOM 581 C C . LEU A 1 80 ? 1.749 -2.878 -0.663 1.00 58.50 80 LEU A C 1
ATOM 583 O O . LEU A 1 80 ? 1.085 -3.696 -0.038 1.00 58.50 80 LEU A O 1
ATOM 587 N N . GLY A 1 81 ? 1.740 -2.873 -2.000 1.00 75.19 81 GLY A N 1
ATOM 588 C CA . GLY A 1 81 ? 1.060 -3.920 -2.774 1.00 75.19 81 GLY A CA 1
ATOM 589 C C . GLY A 1 81 ? 1.466 -5.339 -2.335 1.00 75.19 81 GLY A C 1
ATOM 590 O O . GLY A 1 81 ? 0.607 -6.213 -2.228 1.00 75.19 81 GLY A O 1
ATOM 591 N N . MET A 1 82 ? 2.741 -5.536 -1.978 1.00 87.44 82 MET A N 1
ATOM 592 C CA . MET A 1 82 ? 3.283 -6.823 -1.513 1.00 87.44 82 MET A CA 1
ATOM 593 C C . MET A 1 82 ? 3.237 -7.013 0.015 1.00 87.44 82 MET A C 1
ATOM 595 O O . MET A 1 82 ? 3.548 -8.096 0.503 1.00 87.44 82 MET A O 1
ATOM 599 N N . GLY A 1 83 ? 2.871 -5.977 0.777 1.00 89.75 83 GLY A N 1
ATOM 600 C CA . GLY A 1 83 ? 3.008 -5.946 2.235 1.00 89.75 83 GLY A CA 1
ATOM 601 C C . GLY A 1 83 ? 4.395 -5.522 2.729 1.00 89.75 83 GLY A C 1
ATOM 602 O O . GLY A 1 83 ? 5.355 -5.386 1.967 1.00 89.75 83 GLY A O 1
ATOM 603 N N . HIS A 1 84 ? 4.481 -5.273 4.034 1.00 90.12 84 HIS A N 1
ATOM 604 C CA . HIS A 1 84 ? 5.690 -4.814 4.714 1.00 90.12 84 HIS A CA 1
ATOM 605 C C . HIS A 1 84 ? 6.806 -5.856 4.629 1.00 90.12 84 HIS A C 1
ATOM 607 O O . HIS A 1 84 ? 6.548 -7.053 4.747 1.00 90.12 84 HIS A O 1
ATOM 613 N N . THR A 1 85 ? 8.048 -5.392 4.470 1.00 90.75 85 THR A N 1
ATOM 614 C CA . THR A 1 85 ? 9.275 -6.209 4.569 1.00 90.75 85 THR A CA 1
ATOM 615 C C . THR A 1 85 ? 9.247 -7.532 3.784 1.00 90.75 85 THR A C 1
ATOM 617 O O . THR A 1 85 ? 9.779 -8.543 4.241 1.00 90.75 85 THR A O 1
ATOM 620 N N . HIS A 1 86 ? 8.656 -7.534 2.581 1.00 91.19 86 HIS A N 1
ATOM 621 C CA . HIS A 1 86 ? 8.619 -8.719 1.722 1.00 91.19 86 HIS A CA 1
ATOM 622 C C . HIS A 1 86 ? 10.036 -9.259 1.454 1.00 91.19 86 HIS A C 1
ATOM 624 O O . HIS A 1 86 ? 10.913 -8.525 0.990 1.00 91.19 86 HIS A O 1
ATOM 630 N N . GLU A 1 87 ? 10.253 -10.555 1.697 1.00 91.56 87 GLU A N 1
ATOM 631 C CA . GLU A 1 87 ? 11.589 -11.164 1.780 1.00 91.56 87 GLU A CA 1
ATOM 632 C C . GLU A 1 87 ? 12.439 -10.947 0.523 1.00 91.56 87 GLU A C 1
ATOM 634 O O . GLU A 1 87 ? 13.603 -10.561 0.621 1.00 91.56 87 GLU A O 1
ATOM 639 N N . GLN A 1 88 ? 11.852 -11.127 -0.665 1.00 92.25 88 GLN A N 1
ATOM 640 C CA . GLN A 1 88 ? 12.564 -10.902 -1.927 1.00 92.25 88 GLN A CA 1
ATOM 641 C C . GLN A 1 88 ? 13.003 -9.440 -2.120 1.00 92.25 88 GLN A C 1
ATOM 643 O O . GLN A 1 88 ? 14.110 -9.199 -2.595 1.00 92.25 88 GLN A O 1
ATOM 648 N N . ILE A 1 89 ? 12.177 -8.462 -1.726 1.00 93.50 89 ILE A N 1
ATOM 649 C CA . ILE A 1 89 ? 12.517 -7.034 -1.837 1.00 93.50 89 ILE A CA 1
ATOM 650 C C . ILE A 1 89 ? 13.627 -6.697 -0.839 1.00 93.50 89 ILE A C 1
ATOM 652 O O . ILE A 1 89 ? 14.621 -6.074 -1.210 1.00 93.50 89 ILE A O 1
ATOM 656 N N . VAL A 1 90 ? 13.495 -7.162 0.409 1.00 93.19 90 VAL A N 1
ATOM 657 C CA . VAL A 1 90 ? 14.513 -6.976 1.455 1.00 93.19 90 VAL A CA 1
ATOM 658 C C . VAL A 1 90 ? 15.853 -7.556 1.007 1.00 93.19 90 VAL A C 1
ATOM 660 O O . VAL A 1 90 ? 16.865 -6.857 1.045 1.00 93.19 90 VAL A O 1
ATOM 663 N N . SER A 1 91 ? 15.860 -8.800 0.523 1.00 93.94 91 SER A N 1
ATOM 664 C CA . SER A 1 91 ? 17.071 -9.461 0.035 1.00 93.94 91 SER A CA 1
ATOM 665 C C . SER A 1 91 ? 17.678 -8.729 -1.164 1.00 93.94 91 SER A C 1
ATOM 667 O O . SER A 1 91 ? 18.891 -8.518 -1.187 1.00 93.94 91 SER A O 1
ATOM 669 N N . ALA A 1 92 ? 16.862 -8.282 -2.124 1.00 93.94 92 ALA A N 1
ATOM 670 C CA . ALA A 1 92 ? 17.343 -7.543 -3.289 1.00 93.94 92 ALA A CA 1
ATOM 671 C C . ALA A 1 92 ? 18.029 -6.227 -2.891 1.00 93.94 92 ALA A C 1
ATOM 673 O O . ALA A 1 92 ? 19.104 -5.919 -3.408 1.00 93.94 92 ALA A O 1
ATOM 674 N N . VAL A 1 93 ? 17.448 -5.475 -1.952 1.00 94.19 93 VAL A N 1
ATOM 675 C CA . VAL A 1 93 ? 18.020 -4.215 -1.451 1.00 94.19 93 VAL A CA 1
ATOM 676 C C . VAL A 1 93 ? 19.297 -4.461 -0.644 1.00 94.19 93 VAL A C 1
ATOM 678 O O . VAL A 1 93 ? 20.297 -3.781 -0.877 1.00 94.19 93 VAL A O 1
ATOM 681 N N . GLN A 1 94 ? 19.311 -5.457 0.248 1.00 93.94 94 GLN A N 1
ATOM 682 C CA . GLN A 1 94 ? 20.504 -5.823 1.025 1.00 93.94 94 GLN A CA 1
ATOM 683 C C . GLN A 1 94 ? 21.673 -6.226 0.114 1.00 93.94 94 GLN A C 1
ATOM 685 O O . GLN A 1 94 ? 22.774 -5.702 0.240 1.00 93.94 94 GLN A O 1
ATOM 690 N N . SER A 1 95 ? 21.432 -7.080 -0.881 1.00 93.19 95 SER A N 1
ATOM 691 C CA . SER A 1 95 ? 22.470 -7.473 -1.845 1.00 93.19 95 SER A CA 1
ATOM 692 C C . SER A 1 95 ? 22.857 -6.363 -2.831 1.00 93.19 95 SER A C 1
ATOM 694 O O . SER A 1 95 ? 23.869 -6.478 -3.529 1.00 93.19 95 SER A O 1
ATOM 696 N N . ALA A 1 96 ? 22.038 -5.319 -2.967 1.00 92.50 96 ALA A N 1
ATOM 697 C CA . ALA A 1 96 ? 22.336 -4.166 -3.807 1.00 92.50 96 ALA A CA 1
ATOM 698 C C . ALA A 1 96 ? 23.263 -3.175 -3.107 1.00 92.50 96 ALA A C 1
ATOM 700 O O . ALA A 1 96 ? 24.236 -2.738 -3.722 1.00 92.50 96 ALA A O 1
ATOM 701 N N . VAL A 1 97 ? 22.986 -2.858 -1.838 1.00 93.50 97 VAL A N 1
ATOM 702 C CA . VAL A 1 97 ? 23.778 -1.883 -1.076 1.00 93.50 97 VAL A CA 1
ATOM 703 C C . VAL A 1 97 ? 25.217 -2.357 -0.857 1.00 93.50 97 VAL A C 1
ATOM 705 O O . VAL A 1 97 ? 26.131 -1.543 -0.850 1.00 93.50 97 VAL A O 1
ATOM 708 N N . GLU A 1 98 ? 25.447 -3.674 -0.796 1.00 92.88 98 GLU A N 1
ATOM 709 C CA . GLU A 1 98 ? 26.794 -4.268 -0.757 1.00 92.88 98 GLU A CA 1
ATOM 710 C C . GLU A 1 98 ? 27.644 -3.954 -1.999 1.00 92.88 98 GLU A C 1
ATOM 712 O O . GLU A 1 98 ? 28.869 -4.063 -1.954 1.00 92.88 98 GLU A O 1
ATOM 717 N N . ARG A 1 99 ? 27.012 -3.584 -3.120 1.00 89.19 99 ARG A N 1
ATOM 718 C CA . ARG A 1 99 ? 27.708 -3.242 -4.369 1.00 89.19 99 ARG A CA 1
ATOM 719 C C . ARG A 1 99 ? 27.910 -1.740 -4.490 1.00 89.19 99 ARG A C 1
ATOM 721 O O . ARG A 1 99 ? 29.007 -1.311 -4.834 1.00 89.19 99 ARG A O 1
ATOM 728 N N . TYR A 1 100 ? 26.846 -0.972 -4.263 1.00 88.06 100 TYR A N 1
ATOM 729 C CA . TYR A 1 100 ? 26.855 0.488 -4.220 1.00 88.06 100 TYR A CA 1
ATOM 730 C C . TYR A 1 100 ? 25.525 1.020 -3.672 1.00 88.06 100 TYR A C 1
ATOM 732 O O . TYR A 1 100 ? 24.446 0.513 -3.989 1.00 88.06 100 TYR A O 1
ATOM 740 N N . ASP A 1 101 ? 25.610 2.082 -2.883 1.00 86.31 101 ASP A N 1
ATOM 741 C CA . ASP A 1 101 ? 24.487 2.839 -2.329 1.00 86.31 101 ASP A CA 1
ATOM 742 C C . ASP A 1 101 ? 24.166 4.091 -3.164 1.00 86.31 101 ASP A C 1
ATOM 744 O O . ASP A 1 101 ? 22.996 4.437 -3.329 1.00 86.31 101 ASP A O 1
ATOM 748 N N . VAL A 1 102 ? 25.189 4.712 -3.759 1.00 86.00 102 VAL A N 1
ATOM 749 C CA . VAL A 1 102 ? 25.088 5.907 -4.609 1.00 86.00 102 VAL A CA 1
ATOM 750 C C . VAL A 1 102 ? 25.633 5.625 -6.009 1.00 86.00 102 VAL A C 1
ATOM 752 O O . VAL A 1 102 ? 26.702 5.039 -6.176 1.00 86.00 102 VAL A O 1
ATOM 755 N N . MET A 1 103 ? 24.902 6.071 -7.035 1.00 83.56 103 MET A N 1
ATOM 756 C CA . MET A 1 103 ? 25.338 5.977 -8.430 1.00 83.56 103 MET A CA 1
ATOM 757 C C . MET A 1 103 ? 26.142 7.226 -8.833 1.00 83.56 103 MET A C 1
ATOM 759 O O . MET A 1 103 ? 25.664 8.340 -8.608 1.00 83.56 103 MET A O 1
ATOM 763 N N . PRO A 1 104 ? 27.323 7.089 -9.465 1.00 83.56 104 PRO A N 1
ATOM 764 C CA . PRO A 1 104 ? 28.014 8.221 -10.076 1.00 83.56 104 PRO A CA 1
ATOM 765 C C . PRO A 1 104 ? 27.170 8.871 -11.189 1.00 83.56 104 PRO A C 1
ATOM 767 O O . PRO A 1 104 ? 26.527 8.156 -11.953 1.00 83.56 104 PRO A O 1
ATOM 770 N N . PRO A 1 105 ? 27.227 10.202 -11.376 1.00 77.69 105 PRO A N 1
ATOM 771 C CA . PRO A 1 105 ? 26.364 10.920 -12.328 1.00 77.69 105 PRO A CA 1
ATOM 772 C C . PRO A 1 105 ? 26.587 10.552 -13.807 1.00 77.69 105 PRO A C 1
ATOM 774 O O . PRO A 1 105 ? 25.781 10.895 -14.659 1.00 77.69 105 PRO A O 1
ATOM 777 N N . HIS A 1 106 ? 27.685 9.864 -14.124 1.00 81.31 106 HIS A N 1
ATOM 778 C CA . HIS A 1 106 ? 28.046 9.419 -15.475 1.00 81.31 106 HIS A CA 1
ATOM 779 C C . HIS A 1 106 ? 27.849 7.907 -15.683 1.00 81.31 106 HIS A C 1
ATOM 781 O O . HIS A 1 106 ? 28.315 7.363 -16.683 1.00 81.31 106 HIS A O 1
ATOM 787 N N . ALA A 1 107 ? 27.225 7.214 -14.729 1.00 82.31 107 ALA A N 1
ATOM 788 C CA . ALA A 1 107 ? 27.010 5.773 -14.767 1.00 82.31 107 ALA A CA 1
ATOM 789 C C . ALA A 1 107 ? 25.520 5.433 -14.921 1.00 82.31 107 ALA A C 1
ATOM 791 O O . ALA A 1 107 ? 24.641 6.210 -14.551 1.00 82.31 107 ALA A O 1
ATOM 792 N N . THR A 1 108 ? 25.239 4.249 -15.465 1.00 81.06 108 THR A N 1
ATOM 793 C CA . THR A 1 108 ? 23.877 3.722 -15.618 1.00 81.06 108 THR A CA 1
ATOM 794 C C . THR A 1 108 ? 23.755 2.370 -14.927 1.00 81.06 108 THR A C 1
ATOM 796 O O . THR A 1 108 ? 24.720 1.611 -14.847 1.00 81.06 108 THR A O 1
ATOM 799 N N . ASP A 1 109 ? 22.559 2.069 -14.429 1.00 85.69 109 ASP A N 1
ATOM 800 C CA . ASP A 1 109 ? 22.246 0.814 -13.755 1.00 85.69 109 ASP A CA 1
ATOM 801 C C . ASP A 1 109 ? 21.420 -0.094 -14.670 1.00 85.69 109 ASP A C 1
ATOM 803 O O . ASP A 1 109 ? 20.316 0.265 -15.076 1.00 85.69 109 ASP A O 1
ATOM 807 N N . GLU A 1 110 ? 21.910 -1.305 -14.932 1.00 90.56 110 GLU A N 1
ATOM 808 C CA . GLU A 1 110 ? 21.183 -2.324 -15.700 1.00 90.56 110 GLU A CA 1
ATOM 809 C C . GLU A 1 110 ? 19.787 -2.615 -15.122 1.00 90.56 110 GLU A C 1
ATOM 811 O O . GLU A 1 110 ? 18.839 -2.925 -15.847 1.00 90.56 110 GLU A O 1
ATOM 816 N N . ARG A 1 111 ? 19.613 -2.460 -13.805 1.00 93.00 111 ARG A N 1
ATOM 817 C CA . ARG A 1 111 ? 18.311 -2.631 -13.146 1.00 93.00 111 ARG A CA 1
ATOM 818 C C . ARG A 1 111 ? 17.291 -1.587 -13.595 1.00 93.00 111 ARG A C 1
ATOM 820 O O . ARG A 1 111 ? 16.109 -1.916 -13.646 1.00 93.00 111 ARG A O 1
ATOM 827 N N . GLN A 1 112 ? 17.723 -0.378 -13.963 1.00 92.12 112 GLN A N 1
ATOM 828 C CA . GLN A 1 112 ? 16.827 0.634 -14.531 1.00 92.12 112 GLN A CA 1
ATOM 829 C C . GLN A 1 112 ? 16.295 0.182 -15.890 1.00 92.12 112 GLN A C 1
ATOM 831 O O . GLN A 1 112 ? 15.088 0.248 -16.112 1.00 92.12 112 GLN A O 1
ATOM 836 N N . PHE A 1 113 ? 17.157 -0.344 -16.768 1.00 92.25 113 PHE A N 1
ATOM 837 C CA . PHE A 1 113 ? 16.731 -0.857 -18.074 1.00 92.25 113 PHE A CA 1
ATOM 838 C C . PHE A 1 113 ? 15.758 -2.022 -17.933 1.00 92.25 113 PHE A C 1
ATOM 840 O O . PHE A 1 113 ? 14.721 -2.043 -18.597 1.00 92.25 113 PHE A O 1
ATOM 847 N N . ARG A 1 114 ? 16.043 -2.961 -17.025 1.00 95.75 114 ARG A N 1
ATOM 848 C CA . ARG A 1 114 ? 15.138 -4.081 -16.739 1.00 95.75 114 ARG A CA 1
ATOM 849 C C . ARG A 1 114 ? 13.785 -3.608 -16.210 1.00 95.75 114 ARG A C 1
ATOM 851 O O . ARG A 1 114 ? 12.761 -4.087 -16.683 1.00 95.75 114 ARG A O 1
ATOM 858 N N . LEU A 1 115 ? 13.775 -2.656 -15.276 1.00 95.62 115 LEU A N 1
ATOM 859 C CA . LEU A 1 115 ? 12.542 -2.079 -14.735 1.00 95.62 115 LEU A CA 1
ATOM 860 C C . LEU A 1 115 ? 11.715 -1.397 -15.832 1.00 95.62 115 LEU A C 1
ATOM 862 O O . LEU A 1 115 ? 10.531 -1.686 -15.973 1.00 95.62 115 LEU A O 1
ATOM 866 N N . VAL A 1 116 ? 12.342 -0.538 -16.639 1.00 94.75 1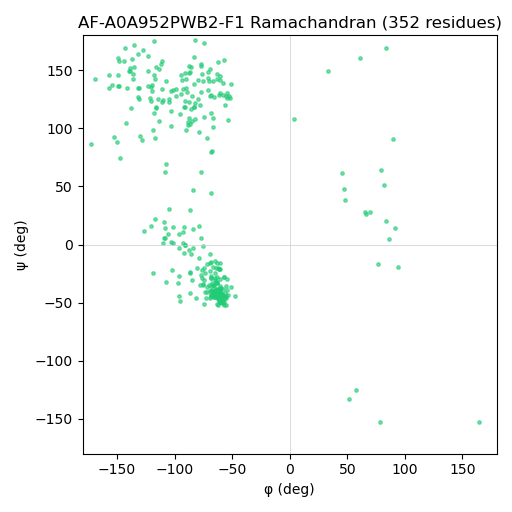16 VAL A N 1
ATOM 867 C CA . VAL A 1 116 ? 11.684 0.160 -17.755 1.00 94.75 116 VAL A CA 1
ATOM 868 C C . VAL A 1 116 ? 11.145 -0.822 -18.794 1.00 94.75 116 VAL A C 1
ATOM 870 O O . VAL A 1 116 ? 10.020 -0.651 -19.252 1.00 94.75 116 VAL A O 1
ATOM 873 N N . THR A 1 117 ? 11.901 -1.871 -19.122 1.00 95.25 117 THR A N 1
ATOM 874 C CA . THR A 1 117 ? 11.465 -2.908 -20.071 1.00 95.25 117 THR A CA 1
ATOM 875 C C . THR A 1 117 ? 10.176 -3.573 -19.594 1.00 95.25 117 THR A C 1
ATOM 877 O O . THR A 1 117 ? 9.192 -3.589 -20.328 1.00 95.25 117 THR A O 1
ATOM 880 N N . LEU A 1 118 ? 10.142 -4.022 -18.335 1.00 94.25 118 LEU A N 1
ATOM 881 C CA . LEU A 1 118 ? 8.949 -4.634 -17.747 1.00 94.25 118 LEU A CA 1
ATOM 882 C C . LEU A 1 118 ? 7.754 -3.669 -17.710 1.00 94.25 118 LEU A C 1
ATOM 884 O O . LEU A 1 118 ? 6.625 -4.072 -17.974 1.00 94.25 118 LEU A O 1
ATOM 888 N N . LEU A 1 119 ? 7.976 -2.385 -17.415 1.00 94.50 119 LEU A N 1
ATOM 889 C CA . LEU A 1 119 ? 6.901 -1.386 -17.430 1.00 94.50 119 LEU A CA 1
ATOM 890 C C . LEU A 1 119 ? 6.312 -1.197 -18.827 1.00 94.50 119 LEU A C 1
ATOM 892 O O . LEU A 1 119 ? 5.091 -1.175 -18.973 1.00 94.50 119 LEU A O 1
ATOM 896 N N . CYS A 1 120 ? 7.163 -1.087 -19.848 1.00 94.56 120 CYS A N 1
ATOM 897 C CA . CYS A 1 120 ? 6.714 -0.961 -21.231 1.00 94.56 120 CYS A CA 1
ATOM 898 C C . CYS A 1 120 ? 5.938 -2.201 -21.704 1.00 94.56 120 CYS A C 1
ATOM 900 O O . CYS A 1 120 ? 5.010 -2.057 -22.494 1.00 94.56 120 CYS A O 1
ATOM 902 N N . GLU A 1 121 ? 6.288 -3.396 -21.217 1.00 92.19 121 GLU A N 1
ATOM 903 C CA . GLU A 1 121 ? 5.567 -4.642 -21.515 1.00 92.19 121 GLU A CA 1
ATOM 904 C C . GLU A 1 121 ? 4.195 -4.724 -20.825 1.00 92.19 121 GLU A C 1
ATOM 906 O O . GLU A 1 121 ? 3.248 -5.262 -21.399 1.00 92.19 121 GLU A O 1
ATOM 911 N N . LEU A 1 122 ? 4.074 -4.208 -19.597 1.00 90.81 122 LEU A N 1
ATOM 912 C CA . LEU A 1 122 ? 2.849 -4.315 -18.796 1.00 90.81 122 LEU A CA 1
ATOM 913 C C . LEU A 1 122 ? 1.810 -3.227 -19.105 1.00 90.81 122 LEU A C 1
ATOM 915 O O . LEU A 1 122 ? 0.609 -3.465 -18.942 1.00 90.81 122 LEU A O 1
ATOM 919 N N . MET A 1 123 ? 2.247 -2.034 -19.513 1.00 90.94 123 MET A N 1
ATOM 920 C CA . MET A 1 123 ? 1.376 -0.865 -19.676 1.00 90.94 123 MET A CA 1
ATOM 921 C C . MET A 1 123 ? 0.699 -0.802 -21.063 1.00 90.94 123 MET A C 1
ATOM 923 O O . MET A 1 123 ? 1.274 -1.224 -22.065 1.00 90.94 123 MET A O 1
ATOM 927 N N . PRO A 1 124 ? -0.525 -0.245 -21.174 1.00 87.50 124 PRO A N 1
ATOM 928 C CA . PRO A 1 124 ? -1.362 -0.355 -22.375 1.00 87.50 124 PRO A CA 1
ATOM 929 C C . PRO A 1 124 ? -1.049 0.683 -23.476 1.00 87.50 124 PRO A C 1
ATOM 931 O O . PRO A 1 124 ? -1.969 1.293 -24.018 1.00 87.50 124 PRO A O 1
ATOM 934 N N . HIS A 1 125 ? 0.223 0.902 -23.826 1.00 88.50 125 HIS A N 1
ATOM 935 C CA . HIS A 1 125 ? 0.631 1.996 -24.733 1.00 88.50 125 HIS A CA 1
ATOM 936 C C . HIS A 1 125 ? 1.119 1.552 -26.126 1.00 88.50 125 HIS A C 1
ATOM 938 O O . HIS A 1 125 ? 1.445 2.383 -26.975 1.00 88.50 125 HIS A O 1
ATOM 944 N N . GLY A 1 126 ? 1.106 0.248 -26.413 1.00 78.75 126 GLY A N 1
ATOM 945 C CA . GLY A 1 126 ? 1.396 -0.286 -27.746 1.00 78.75 126 GLY A CA 1
ATOM 946 C C . GLY A 1 126 ? 2.889 -0.344 -28.099 1.00 78.75 126 GLY A C 1
ATOM 947 O O . GLY A 1 126 ? 3.746 -0.536 -27.241 1.00 78.75 126 GLY A O 1
ATOM 948 N N . VAL A 1 127 ? 3.202 -0.263 -29.399 1.00 70.25 127 VAL A N 1
ATOM 949 C CA . VAL A 1 127 ? 4.490 -0.736 -29.955 1.00 70.25 127 VAL A CA 1
ATOM 950 C C . VAL A 1 127 ? 5.673 0.193 -29.662 1.00 70.25 127 VAL A C 1
ATOM 952 O O . VAL A 1 127 ? 6.784 -0.288 -29.459 1.00 70.25 127 VAL A O 1
ATOM 955 N N . VAL A 1 128 ? 5.466 1.512 -29.624 1.00 86.31 128 VAL A N 1
ATOM 956 C CA . VAL A 1 128 ? 6.530 2.483 -29.309 1.00 86.31 128 VAL A CA 1
ATOM 957 C C . VAL A 1 128 ? 6.278 3.049 -27.916 1.00 86.31 128 VAL A C 1
ATOM 959 O O . VAL A 1 128 ? 5.905 4.212 -27.754 1.00 86.31 128 VAL A O 1
ATOM 962 N N . THR A 1 129 ? 6.457 2.187 -26.916 1.00 93.81 129 THR A N 1
ATOM 963 C CA . THR A 1 129 ? 6.305 2.540 -25.501 1.00 93.81 129 THR A CA 1
ATOM 964 C C . THR A 1 129 ? 7.669 2.812 -24.883 1.00 93.81 129 THR A C 1
ATOM 966 O O . THR A 1 129 ? 8.585 1.992 -24.982 1.00 93.81 129 THR A O 1
ATOM 969 N N . LYS A 1 130 ? 7.807 3.965 -24.233 1.00 95.00 130 LYS A N 1
ATOM 970 C CA . LYS A 1 130 ? 8.976 4.325 -23.425 1.00 95.00 130 LYS A CA 1
ATOM 971 C C . LYS A 1 130 ? 8.534 4.656 -22.008 1.00 95.00 130 LYS A C 1
ATOM 973 O O . LYS A 1 130 ? 7.361 4.944 -21.768 1.00 95.00 130 LYS A O 1
ATOM 978 N N . ALA A 1 131 ? 9.483 4.638 -21.080 1.00 94.12 131 ALA A N 1
ATOM 979 C CA . ALA A 1 131 ? 9.247 5.080 -19.718 1.00 94.12 131 ALA A CA 1
ATOM 980 C C . ALA A 1 131 ? 10.385 5.961 -19.212 1.00 94.12 131 ALA A C 1
ATOM 982 O O . ALA A 1 131 ? 11.538 5.810 -19.623 1.00 94.12 131 ALA A O 1
ATOM 983 N N . ARG A 1 132 ? 10.053 6.840 -18.270 1.00 92.50 132 ARG A N 1
ATOM 984 C CA . ARG A 1 132 ? 11.009 7.656 -17.528 1.00 92.50 132 ARG A CA 1
ATOM 985 C C . ARG A 1 132 ? 10.724 7.571 -16.037 1.00 92.50 132 ARG A C 1
ATOM 987 O O . ARG A 1 132 ? 9.569 7.656 -15.633 1.00 92.50 132 ARG A O 1
ATOM 994 N N . LEU A 1 133 ? 11.776 7.388 -15.243 1.00 92.94 133 LEU A N 1
ATOM 995 C CA . LEU A 1 133 ? 11.701 7.240 -13.789 1.00 92.94 133 LEU A CA 1
ATOM 996 C C . LEU A 1 133 ? 11.912 8.587 -13.089 1.00 92.94 133 LEU A C 1
ATOM 998 O O . LEU A 1 133 ? 12.731 9.389 -13.538 1.00 92.94 133 LEU A O 1
ATOM 1002 N N . PHE A 1 134 ? 11.225 8.793 -11.966 1.00 91.69 134 PHE A N 1
ATOM 1003 C CA . PHE A 1 134 ? 11.354 9.974 -11.112 1.00 91.69 134 PHE A CA 1
ATOM 1004 C C . PHE A 1 134 ? 11.335 9.572 -9.637 1.00 91.69 134 PHE A C 1
ATOM 1006 O O . PHE A 1 134 ? 10.713 8.576 -9.258 1.00 91.69 134 PHE A O 1
ATOM 1013 N N . SER A 1 135 ? 11.994 10.365 -8.795 1.00 89.12 135 SER A N 1
ATOM 1014 C CA . SER A 1 135 ? 12.033 10.120 -7.351 1.00 89.12 135 SER A CA 1
ATOM 1015 C C . SER A 1 135 ? 10.736 10.545 -6.662 1.00 89.12 135 SER A C 1
ATOM 1017 O O . SER A 1 135 ? 10.404 9.987 -5.621 1.00 89.12 135 SER A O 1
ATOM 1019 N N . GLN A 1 136 ? 10.001 11.508 -7.231 1.00 86.19 136 GLN A N 1
ATOM 1020 C CA . GLN A 1 136 ? 8.731 12.011 -6.695 1.00 86.19 136 GLN A CA 1
ATOM 1021 C C . GLN A 1 136 ? 7.680 12.238 -7.802 1.00 86.19 136 GLN A C 1
ATOM 1023 O O . GLN A 1 136 ? 8.050 12.598 -8.925 1.00 86.19 136 GLN A O 1
ATOM 1028 N N . PRO A 1 137 ? 6.373 12.083 -7.505 1.00 82.75 137 PRO A N 1
ATOM 1029 C CA . PRO A 1 137 ? 5.286 12.394 -8.442 1.00 82.75 137 PRO A CA 1
ATOM 1030 C C . PRO A 1 137 ? 5.329 13.822 -8.997 1.00 82.75 137 PRO A C 1
ATOM 1032 O O . PRO A 1 137 ? 5.074 14.037 -10.179 1.00 82.75 137 PRO A O 1
ATOM 1035 N N . GLU A 1 138 ? 5.679 14.804 -8.172 1.00 83.50 138 GLU A N 1
ATOM 1036 C CA . GLU A 1 138 ? 5.686 16.222 -8.542 1.00 83.50 138 GLU A CA 1
ATOM 1037 C C . GLU A 1 138 ? 6.750 16.517 -9.605 1.00 83.50 138 GLU A C 1
ATOM 1039 O O . GLU A 1 138 ? 6.511 17.311 -10.512 1.00 83.50 138 GLU A O 1
ATOM 1044 N N . GLN A 1 139 ? 7.895 15.823 -9.550 1.00 85.94 139 GLN A N 1
ATOM 1045 C CA . GLN A 1 139 ? 8.938 15.912 -10.579 1.00 85.94 139 GLN A CA 1
ATOM 1046 C C . GLN A 1 139 ? 8.438 15.381 -11.927 1.00 85.94 139 GLN A C 1
ATOM 1048 O O . GLN A 1 139 ? 8.718 15.977 -12.965 1.00 85.94 139 GLN A O 1
ATOM 1053 N N . ALA A 1 140 ? 7.672 14.286 -11.911 1.00 85.25 140 ALA A N 1
ATOM 1054 C CA . ALA A 1 140 ? 7.081 13.722 -13.119 1.00 85.25 140 ALA A CA 1
ATOM 1055 C C . ALA A 1 140 ? 6.079 14.698 -13.760 1.00 85.25 140 ALA A C 1
ATOM 1057 O O . ALA A 1 140 ? 6.103 14.908 -14.971 1.00 85.25 140 ALA A O 1
ATOM 1058 N N . LEU A 1 141 ? 5.235 15.347 -12.953 1.00 80.62 141 LEU A N 1
ATOM 1059 C CA . LEU A 1 141 ? 4.302 16.363 -13.451 1.00 80.62 141 LEU A CA 1
ATOM 1060 C C . LEU A 1 141 ? 5.014 17.609 -13.987 1.00 80.62 141 LEU A C 1
ATOM 1062 O O . LEU A 1 141 ? 4.629 18.129 -15.033 1.00 80.62 141 LEU A O 1
ATOM 1066 N N . ALA A 1 142 ? 6.064 18.072 -13.305 1.00 80.50 142 ALA A N 1
ATOM 1067 C CA . ALA A 1 142 ? 6.856 19.213 -13.757 1.00 80.50 142 ALA A CA 1
ATOM 1068 C C . ALA A 1 142 ? 7.541 18.936 -15.107 1.00 80.50 142 ALA A C 1
ATOM 1070 O O . ALA A 1 142 ? 7.557 19.806 -15.975 1.00 80.50 142 ALA A O 1
ATOM 1071 N N . ALA A 1 143 ? 8.028 17.707 -15.325 1.00 81.31 143 ALA A N 1
ATOM 1072 C CA . ALA A 1 143 ? 8.653 17.283 -16.582 1.00 81.31 143 ALA A CA 1
ATOM 1073 C C . ALA A 1 143 ? 7.711 17.330 -17.800 1.00 81.31 143 ALA A C 1
ATOM 1075 O O . ALA A 1 143 ? 8.167 17.387 -18.941 1.00 81.31 143 ALA A O 1
ATOM 1076 N N . LEU A 1 144 ? 6.397 17.329 -17.564 1.00 76.38 144 LEU A N 1
ATOM 1077 C CA . LEU A 1 144 ? 5.378 17.493 -18.599 1.00 76.38 144 LEU A CA 1
ATOM 1078 C C . LEU A 1 144 ? 5.094 18.964 -18.947 1.00 76.38 144 LEU A C 1
ATOM 1080 O O . LEU A 1 144 ? 4.268 19.225 -19.821 1.00 76.38 144 LEU A O 1
ATOM 1084 N N . GLY A 1 145 ? 5.730 19.926 -18.267 1.00 68.00 145 GLY A N 1
ATOM 1085 C CA . GLY A 1 145 ? 5.495 21.358 -18.478 1.00 68.00 145 GLY A CA 1
ATOM 1086 C C . GLY A 1 145 ? 4.082 21.808 -18.088 1.00 68.00 145 GLY A C 1
ATOM 1087 O O . GLY A 1 145 ? 3.540 22.740 -18.682 1.00 68.00 145 GLY A O 1
ATOM 1088 N N . VAL A 1 146 ? 3.449 21.121 -17.131 1.00 59.06 146 VAL A N 1
ATOM 1089 C CA . VAL A 1 146 ? 2.077 21.408 -16.689 1.00 59.06 146 VAL A CA 1
ATOM 1090 C C . VAL A 1 146 ? 2.116 22.421 -15.541 1.00 59.06 146 VAL A C 1
ATOM 1092 O O . VAL A 1 146 ? 2.342 22.056 -14.394 1.00 59.06 146 VAL A O 1
ATOM 1095 N N . ASP A 1 147 ? 1.891 23.702 -15.855 1.00 43.66 147 ASP A N 1
ATOM 1096 C CA . ASP A 1 147 ? 1.997 24.817 -14.893 1.00 43.66 147 ASP A CA 1
ATOM 1097 C C . ASP A 1 147 ? 0.786 24.980 -13.948 1.00 43.66 147 ASP A C 1
ATOM 1099 O O . ASP A 1 147 ? 0.862 25.740 -12.980 1.00 43.66 147 ASP A O 1
ATOM 1103 N N . ARG A 1 148 ? -0.353 24.306 -14.186 1.00 40.62 148 ARG A N 1
ATOM 1104 C CA . ARG A 1 148 ? -1.537 24.386 -13.307 1.00 40.62 148 ARG A CA 1
ATOM 1105 C C . ARG A 1 148 ? -2.365 23.104 -13.288 1.00 40.62 148 ARG A C 1
ATOM 1107 O O . ARG A 1 148 ? -2.609 22.522 -14.338 1.00 40.62 148 ARG A O 1
ATOM 1114 N N . GLU A 1 149 ? -2.769 22.741 -12.066 1.00 36.59 149 GLU A N 1
ATOM 1115 C CA . GLU A 1 149 ? -3.709 21.692 -11.641 1.00 36.59 149 GLU A CA 1
ATOM 1116 C C . GLU A 1 149 ? -4.270 20.816 -12.766 1.00 36.59 149 GLU A C 1
ATOM 1118 O O . GLU A 1 149 ? -5.190 21.205 -13.489 1.00 36.59 149 GLU A O 1
ATOM 1123 N N . LEU A 1 150 ? -3.807 19.560 -12.813 1.00 40.22 150 LEU A N 1
ATOM 1124 C CA . LEU A 1 150 ? -4.714 18.486 -13.195 1.00 40.22 150 LEU A CA 1
ATOM 1125 C C . LEU A 1 150 ? -5.925 18.599 -12.262 1.00 40.22 150 LEU A C 1
ATOM 1127 O O . LEU A 1 150 ? -5.815 18.296 -11.075 1.00 40.22 150 LEU A O 1
ATOM 1131 N N . ALA A 1 151 ? -7.063 19.052 -12.786 1.00 33.97 151 ALA A N 1
ATOM 1132 C CA . ALA A 1 151 ? -8.335 18.968 -12.089 1.00 33.97 151 ALA A CA 1
ATOM 1133 C C . ALA A 1 151 ? -8.720 17.485 -11.979 1.00 33.97 151 ALA A C 1
ATOM 1135 O O . ALA A 1 151 ? -9.504 16.957 -12.764 1.00 33.97 151 ALA A O 1
ATOM 1136 N N . LEU A 1 152 ? -8.127 16.796 -11.007 1.00 38.25 152 LEU A N 1
ATOM 1137 C CA . LEU A 1 152 ? -8.660 15.560 -10.465 1.00 38.25 152 LEU A CA 1
ATOM 1138 C C . LEU A 1 152 ? -9.887 15.961 -9.648 1.00 38.25 152 LEU A C 1
ATOM 1140 O O . LEU A 1 152 ? -9.788 16.309 -8.474 1.00 38.25 152 LEU A O 1
ATOM 1144 N N . THR A 1 153 ? -11.058 15.965 -10.278 1.00 28.97 153 THR A N 1
ATOM 1145 C CA . THR A 1 153 ? -12.311 16.019 -9.528 1.00 28.97 153 THR A CA 1
ATOM 1146 C C . THR A 1 153 ? -12.440 14.714 -8.740 1.00 28.97 153 THR A C 1
ATOM 1148 O O . THR A 1 153 ? -12.728 13.690 -9.347 1.00 28.97 153 THR A O 1
ATOM 1151 N N . GLU A 1 154 ? -12.127 14.786 -7.441 1.00 27.06 154 GLU A N 1
ATOM 1152 C CA . GLU A 1 154 ? -12.650 14.066 -6.258 1.00 27.06 154 GLU A CA 1
ATOM 1153 C C . GLU A 1 154 ? -13.123 12.587 -6.365 1.00 27.06 154 GLU A C 1
ATOM 1155 O O . GLU A 1 154 ? -13.577 12.097 -7.393 1.00 27.06 154 GLU A O 1
ATOM 1160 N N . PRO A 1 155 ? -12.987 11.803 -5.279 1.00 38.38 155 PRO A N 1
ATOM 1161 C CA . PRO A 1 155 ? -12.422 10.459 -5.330 1.00 38.38 155 PRO A CA 1
ATOM 1162 C C . PRO A 1 155 ? -13.382 9.406 -5.899 1.00 38.38 155 PRO A C 1
ATOM 1164 O O . PRO A 1 155 ? -14.582 9.402 -5.631 1.00 38.38 155 PRO A O 1
ATOM 1167 N N . VAL A 1 156 ? -12.809 8.422 -6.598 1.00 30.72 156 VAL A N 1
ATOM 1168 C CA . VAL A 1 156 ? -13.484 7.307 -7.297 1.00 30.72 156 VAL A CA 1
ATOM 1169 C C . VAL A 1 156 ? -14.044 7.652 -8.682 1.00 30.72 156 VAL A C 1
ATOM 1171 O O . VAL A 1 156 ? -15.160 7.284 -9.041 1.00 30.72 156 VAL A O 1
ATOM 1174 N N . THR A 1 157 ? -13.201 8.242 -9.520 1.00 29.11 157 THR A N 1
ATOM 1175 C CA . THR A 1 157 ? -13.345 8.107 -10.972 1.00 29.11 157 THR A CA 1
ATOM 1176 C C . THR A 1 157 ? -12.003 7.707 -11.557 1.00 29.11 157 THR A C 1
ATOM 1178 O O . THR A 1 157 ? -11.140 8.529 -11.843 1.00 29.11 157 THR A O 1
ATOM 1181 N N . LEU A 1 158 ? -11.819 6.395 -11.700 1.00 37.56 158 LEU A N 1
ATOM 1182 C CA . LEU A 1 158 ? -10.972 5.877 -12.760 1.00 37.56 158 LEU A CA 1
ATOM 1183 C C . LEU A 1 158 ? -11.479 6.445 -14.092 1.00 37.56 158 LEU A C 1
ATOM 1185 O O . LEU A 1 158 ? -12.672 6.351 -14.365 1.00 37.56 158 LEU A O 1
ATOM 1189 N N . ALA A 1 159 ? -10.559 6.999 -14.884 1.00 29.83 159 ALA A N 1
ATOM 1190 C CA . ALA A 1 159 ? -10.778 7.861 -16.051 1.00 29.83 159 ALA A CA 1
ATOM 1191 C C . ALA A 1 159 ? -11.091 9.335 -15.714 1.00 29.83 159 ALA A C 1
ATOM 1193 O O . ALA A 1 159 ? -12.145 9.872 -16.044 1.00 29.83 159 ALA A O 1
ATOM 1194 N N . GLY A 1 160 ? -10.119 10.015 -15.102 1.00 30.27 160 GLY A N 1
ATOM 1195 C CA . GLY A 1 160 ? -9.993 11.467 -15.209 1.00 30.27 160 GLY A CA 1
ATOM 1196 C C . GLY A 1 160 ? -9.160 11.810 -16.444 1.00 30.27 160 GLY A C 1
ATOM 1197 O O . GLY A 1 160 ? -7.963 11.545 -16.469 1.00 30.27 160 GLY A O 1
ATOM 1198 N N . VAL A 1 161 ? -9.785 12.363 -17.485 1.00 32.25 161 VAL A N 1
ATOM 1199 C CA . VAL A 1 161 ? -9.070 12.943 -18.630 1.00 32.25 161 VAL A CA 1
ATOM 1200 C C . VAL A 1 161 ? -8.488 14.278 -18.181 1.00 32.25 161 VAL A C 1
ATOM 1202 O O . VAL A 1 161 ? -9.235 15.230 -17.972 1.00 32.25 161 VAL A O 1
ATOM 1205 N N . ALA A 1 162 ? -7.169 14.365 -18.037 1.00 36.12 162 ALA A N 1
ATOM 1206 C CA . ALA A 1 162 ? -6.495 15.653 -17.957 1.00 36.12 162 ALA A CA 1
ATOM 1207 C C . ALA A 1 162 ? -6.017 16.077 -19.340 1.00 36.12 162 ALA A C 1
ATOM 1209 O O . ALA A 1 162 ? -5.554 15.252 -20.118 1.00 36.12 162 ALA A O 1
ATOM 1210 N N . THR A 1 163 ? -6.130 17.368 -19.626 1.00 30.45 163 THR A N 1
ATOM 1211 C CA . THR A 1 163 ? -5.609 18.005 -20.833 1.00 30.45 163 THR A CA 1
ATOM 1212 C C . THR A 1 163 ? -4.537 19.003 -20.413 1.00 30.45 163 THR A C 1
ATOM 1214 O O . THR A 1 163 ? -4.856 19.967 -19.720 1.00 30.45 163 THR A O 1
ATOM 1217 N N . SER A 1 164 ? -3.283 18.813 -20.826 1.00 36.44 164 SER A N 1
ATOM 1218 C CA . SER A 1 164 ? -2.274 19.876 -20.744 1.00 36.44 164 SER A CA 1
ATOM 1219 C C . SER A 1 164 ? -2.311 20.745 -22.007 1.00 36.44 164 SER A C 1
ATOM 1221 O O . SER A 1 164 ? -2.738 20.304 -23.079 1.00 36.44 164 SER A O 1
ATOM 1223 N N . THR A 1 165 ? -1.896 22.005 -21.879 1.00 32.12 165 THR A N 1
ATOM 1224 C CA . THR A 1 165 ? -1.587 22.892 -23.008 1.00 32.12 165 THR A CA 1
ATOM 1225 C C . THR A 1 165 ? -0.120 23.278 -22.912 1.00 32.12 165 THR A C 1
ATOM 1227 O O . THR A 1 165 ? 0.254 23.986 -21.980 1.00 32.12 165 THR A O 1
ATOM 1230 N N . SER A 1 166 ? 0.702 22.838 -23.864 1.00 32.56 166 SER A N 1
ATOM 1231 C CA . SER A 1 166 ? 2.048 23.390 -24.030 1.00 32.56 166 SER A CA 1
ATOM 1232 C C . SER A 1 166 ? 1.960 24.722 -24.787 1.00 32.56 166 SER A C 1
ATOM 1234 O O . SER A 1 166 ? 1.142 24.895 -25.696 1.00 32.56 166 SER A O 1
ATOM 1236 N N . ALA A 1 167 ? 2.792 25.689 -24.393 1.00 35.94 167 ALA A N 1
ATOM 1237 C CA . ALA A 1 167 ? 2.949 26.972 -25.067 1.00 35.94 167 ALA A CA 1
ATOM 1238 C C . ALA A 1 167 ? 3.802 26.818 -26.342 1.00 35.94 167 ALA A C 1
ATOM 1240 O O . ALA A 1 167 ? 4.882 27.388 -26.466 1.00 35.94 167 ALA A O 1
ATOM 1241 N N . ALA A 1 168 ? 3.314 26.040 -27.302 1.00 36.59 168 ALA A N 1
ATOM 1242 C CA . ALA A 1 168 ? 3.793 26.026 -28.676 1.00 36.59 168 ALA A CA 1
ATOM 1243 C C . ALA A 1 168 ? 2.611 25.690 -29.596 1.00 36.59 168 ALA A C 1
ATOM 1245 O O . ALA A 1 168 ? 1.770 24.855 -29.282 1.00 36.59 168 ALA A O 1
ATOM 1246 N N . ALA A 1 169 ? 2.502 26.414 -30.706 1.00 39.97 169 ALA A N 1
ATOM 1247 C CA . ALA A 1 169 ? 1.379 26.351 -31.633 1.00 39.97 169 ALA A CA 1
ATOM 1248 C C . ALA A 1 169 ? 1.036 24.909 -32.086 1.00 39.97 169 ALA A C 1
ATOM 1250 O O . ALA A 1 169 ? 1.933 24.155 -32.448 1.00 39.97 169 ALA A O 1
ATOM 1251 N N . ASN A 1 170 ? -0.274 24.608 -32.150 1.00 36.16 170 ASN A N 1
ATOM 1252 C CA . ASN A 1 170 ? -0.959 23.313 -32.367 1.00 36.16 170 ASN A CA 1
ATOM 1253 C C . ASN A 1 170 ? -1.266 22.538 -31.073 1.00 36.16 170 ASN A C 1
ATOM 1255 O O . ASN A 1 170 ? -0.483 21.723 -30.603 1.00 36.16 170 ASN A O 1
ATOM 1259 N N . SER A 1 171 ? -2.456 22.781 -30.519 1.00 42.28 171 SER A N 1
ATOM 1260 C CA . SER A 1 171 ? -2.961 22.216 -29.261 1.00 42.28 171 SER A CA 1
ATOM 1261 C C . SER A 1 171 ? -3.228 20.707 -29.350 1.00 42.28 171 SER A C 1
ATOM 1263 O O . SER A 1 171 ? -4.369 20.276 -29.526 1.00 42.28 171 SER A O 1
ATOM 1265 N N . ALA A 1 172 ? -2.176 19.899 -29.242 1.00 55.56 172 ALA A N 1
ATOM 1266 C CA . ALA A 1 172 ? -2.301 18.497 -28.877 1.00 55.56 172 ALA A CA 1
ATOM 1267 C C . ALA A 1 172 ? -2.521 18.416 -27.359 1.00 55.56 172 ALA A C 1
ATOM 1269 O O . ALA A 1 172 ? -1.694 18.888 -26.584 1.00 55.56 172 ALA A O 1
ATOM 1270 N N . HIS A 1 173 ? -3.649 17.849 -26.943 1.00 68.25 173 HIS A N 1
ATOM 1271 C CA . HIS A 1 173 ? -3.895 17.498 -25.548 1.00 68.25 173 HIS A CA 1
ATOM 1272 C C . HIS A 1 173 ? -3.498 16.038 -25.342 1.00 68.25 173 HIS A C 1
ATOM 1274 O O . HIS A 1 173 ? -3.932 15.184 -26.115 1.00 68.25 173 HIS A O 1
ATOM 1280 N N . TRP A 1 174 ? -2.686 15.757 -24.324 1.00 75.31 174 TRP A N 1
ATOM 1281 C CA . TRP A 1 174 ? -2.338 14.388 -23.939 1.00 75.31 174 TRP A CA 1
ATOM 1282 C C . TRP A 1 174 ? -3.281 13.883 -22.863 1.00 75.31 174 TRP A C 1
ATOM 1284 O O . TRP A 1 174 ? -3.495 14.578 -21.873 1.00 75.31 174 TRP A O 1
ATOM 1294 N N . LEU A 1 175 ? -3.787 12.665 -23.025 1.00 79.75 175 LEU A N 1
ATOM 1295 C CA . LEU A 1 175 ? -4.523 11.955 -21.989 1.00 79.75 175 LEU A CA 1
ATOM 1296 C C . LEU A 1 175 ? -3.544 11.262 -21.036 1.00 79.75 175 LEU A C 1
ATOM 1298 O O . LEU A 1 175 ? -2.814 10.356 -21.441 1.00 79.75 175 LEU A O 1
ATOM 1302 N N . ILE A 1 176 ? -3.568 11.650 -19.761 1.00 84.88 176 ILE A N 1
ATOM 1303 C CA . ILE A 1 176 ? -2.714 11.070 -18.717 1.00 84.88 176 ILE A CA 1
ATOM 1304 C C . ILE A 1 176 ? -3.572 10.268 -17.733 1.00 84.88 176 ILE A C 1
ATOM 1306 O O . ILE A 1 176 ? -4.477 10.822 -17.112 1.00 84.88 176 ILE A O 1
ATOM 1310 N N . SER A 1 177 ? -3.267 8.980 -17.561 1.00 85.94 177 SER A N 1
ATOM 1311 C CA . SER A 1 177 ? -3.799 8.156 -16.469 1.00 85.94 177 SER A CA 1
ATOM 1312 C C . SER A 1 177 ? -2.935 8.355 -15.224 1.00 85.94 177 SER A C 1
ATOM 1314 O O . SER A 1 177 ? -1.794 7.896 -15.178 1.00 85.94 177 SER A O 1
ATOM 1316 N N . ASP A 1 178 ? -3.445 9.085 -14.232 1.00 86.06 178 ASP A N 1
ATOM 1317 C CA . ASP A 1 178 ? -2.738 9.322 -12.972 1.00 86.06 178 ASP A CA 1
ATOM 1318 C C . ASP A 1 178 ? -2.998 8.197 -11.966 1.00 86.06 178 ASP A C 1
ATOM 1320 O O . ASP A 1 178 ? -4.062 8.115 -11.349 1.00 86.06 178 ASP A O 1
ATOM 1324 N N . GLU A 1 179 ? -2.013 7.319 -11.800 1.00 87.31 179 GLU A N 1
ATOM 1325 C CA . GLU A 1 179 ? -2.108 6.115 -10.974 1.00 87.31 179 GLU A CA 1
ATOM 1326 C C . GLU A 1 179 ? -1.124 6.149 -9.798 1.00 87.31 179 GLU A C 1
ATOM 1328 O O . GLU A 1 179 ? -0.795 5.118 -9.208 1.00 87.31 179 GLU A O 1
ATOM 1333 N N . ARG A 1 180 ? -0.672 7.346 -9.398 1.00 83.81 180 ARG A N 1
ATOM 1334 C CA . ARG A 1 180 ? 0.336 7.527 -8.337 1.00 83.81 180 ARG A CA 1
ATOM 1335 C C . ARG A 1 180 ? -0.091 6.988 -6.960 1.00 83.81 180 ARG A C 1
ATOM 1337 O O . ARG A 1 180 ? 0.754 6.723 -6.108 1.00 83.81 180 ARG A O 1
ATOM 1344 N N . HIS A 1 181 ? -1.395 6.832 -6.738 1.00 79.38 181 HIS A N 1
ATOM 1345 C CA . HIS A 1 181 ? -1.979 6.300 -5.501 1.00 79.38 181 HIS A CA 1
ATOM 1346 C C . HIS A 1 181 ? -2.555 4.891 -5.677 1.00 79.38 181 HIS A C 1
ATOM 1348 O O . HIS A 1 181 ? -3.300 4.421 -4.822 1.00 79.38 181 HIS A O 1
ATOM 1354 N N . LEU A 1 182 ? -2.234 4.201 -6.772 1.00 85.00 182 LEU A N 1
ATOM 1355 C CA . LEU A 1 182 ? -2.715 2.856 -7.053 1.00 85.00 182 LEU A CA 1
ATOM 1356 C C . LEU A 1 182 ? -1.542 1.876 -7.105 1.00 85.00 182 LEU A C 1
ATOM 1358 O O . LEU A 1 182 ? -0.477 2.198 -7.617 1.00 85.00 182 LEU A O 1
ATOM 1362 N N . ASN A 1 183 ? -1.737 0.657 -6.595 1.00 87.62 183 ASN A N 1
ATOM 1363 C CA . ASN A 1 183 ? -0.779 -0.415 -6.869 1.00 87.62 183 ASN A CA 1
ATOM 1364 C C . ASN A 1 183 ? -1.184 -1.160 -8.128 1.00 87.62 183 ASN A C 1
ATOM 1366 O O . ASN A 1 183 ? -2.362 -1.483 -8.312 1.00 87.62 183 ASN A O 1
ATOM 1370 N N . ILE A 1 184 ? -0.181 -1.547 -8.902 1.00 91.31 184 ILE A N 1
ATOM 1371 C CA . ILE A 1 184 ? -0.324 -2.480 -10.012 1.00 91.31 184 ILE A CA 1
ATOM 1372 C C . ILE A 1 184 ? -1.018 -3.760 -9.510 1.00 91.31 184 ILE A C 1
ATOM 1374 O O . ILE A 1 184 ? -0.628 -4.339 -8.495 1.00 91.31 184 ILE A O 1
ATOM 1378 N N . GLY A 1 185 ? -2.088 -4.176 -10.191 1.00 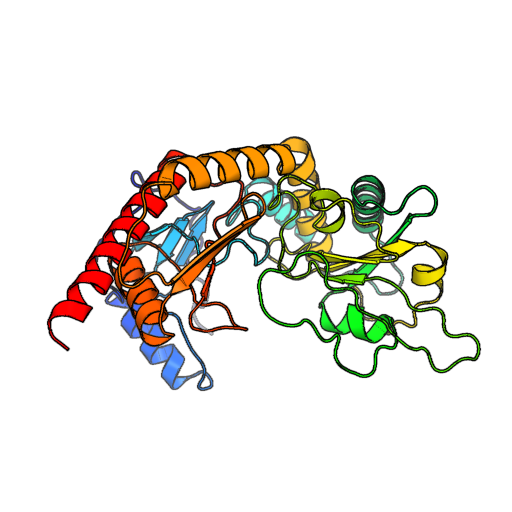91.62 185 GLY A N 1
ATOM 1379 C CA . GLY A 1 185 ? -2.911 -5.331 -9.821 1.00 91.62 185 GLY A CA 1
ATOM 1380 C C . GLY A 1 185 ? -4.138 -5.006 -8.963 1.00 91.62 185 GLY A C 1
ATOM 1381 O O . GLY A 1 185 ? -5.093 -5.779 -8.971 1.00 91.62 185 GLY A O 1
ATOM 1382 N N . ARG A 1 186 ? -4.192 -3.850 -8.279 1.00 92.25 186 ARG A N 1
ATOM 1383 C CA . ARG A 1 186 ? -5.280 -3.506 -7.333 1.00 92.25 186 ARG A CA 1
ATOM 1384 C C . ARG A 1 186 ? -6.672 -3.590 -7.945 1.00 92.25 186 ARG A C 1
ATOM 1386 O O . ARG A 1 186 ? -7.622 -3.964 -7.267 1.00 92.25 186 ARG A O 1
ATOM 1393 N N . LEU A 1 187 ? -6.795 -3.230 -9.212 1.00 91.94 187 LEU A N 1
ATOM 1394 C CA . LEU A 1 187 ? -8.084 -3.159 -9.894 1.00 91.94 187 LEU A CA 1
ATOM 1395 C C . LEU A 1 187 ? -8.410 -4.415 -10.699 1.00 91.94 187 LEU A C 1
ATOM 1397 O O . LEU A 1 187 ? -9.367 -4.409 -11.463 1.00 91.94 187 LEU A O 1
ATOM 1401 N N . GLY A 1 188 ? -7.616 -5.476 -10.555 1.00 92.06 188 GLY A N 1
ATOM 1402 C CA . GLY A 1 188 ? -7.739 -6.661 -11.399 1.00 92.06 188 GLY A CA 1
ATOM 1403 C C . GLY A 1 188 ? -6.959 -6.581 -12.716 1.00 92.06 188 GLY A C 1
ATOM 1404 O O . GLY A 1 188 ? -7.048 -7.483 -13.541 1.00 92.06 188 GLY A O 1
ATOM 1405 N N . ALA A 1 189 ? -6.190 -5.509 -12.920 1.00 91.81 189 ALA A N 1
ATOM 1406 C CA . ALA A 1 189 ? -5.363 -5.262 -14.100 1.00 91.81 189 ALA A CA 1
ATOM 1407 C C . ALA A 1 189 ? -4.041 -4.582 -13.701 1.00 91.81 189 ALA A C 1
ATOM 1409 O O . ALA A 1 189 ? -3.895 -4.135 -12.558 1.00 91.81 189 ALA A O 1
ATOM 1410 N N . TYR A 1 190 ? -3.074 -4.493 -14.623 1.00 91.56 190 TYR A N 1
ATOM 1411 C CA . TYR A 1 190 ? -1.793 -3.836 -14.336 1.00 91.56 190 TYR A CA 1
ATOM 1412 C C . TYR A 1 190 ? -1.912 -2.311 -14.265 1.00 91.56 190 TYR A C 1
ATOM 1414 O O . TYR A 1 190 ? -1.128 -1.678 -13.565 1.00 91.56 190 TYR A O 1
ATOM 1422 N N . SER A 1 191 ? -2.917 -1.728 -14.916 1.00 90.06 191 SER A N 1
ATOM 1423 C CA . SER A 1 191 ? -3.223 -0.306 -14.802 1.00 90.06 191 SER A CA 1
ATOM 1424 C C . SER A 1 191 ? -4.719 -0.027 -14.681 1.00 90.06 191 SER A C 1
ATOM 1426 O O . SER A 1 191 ? -5.573 -0.836 -15.064 1.00 90.06 191 SER A O 1
ATOM 1428 N N . ALA A 1 192 ? -5.037 1.153 -14.165 1.00 88.44 192 ALA A N 1
ATOM 1429 C CA . ALA A 1 192 ? -6.371 1.727 -14.145 1.00 88.44 192 ALA A CA 1
ATOM 1430 C C . ALA A 1 192 ? -6.959 1.808 -15.550 1.00 88.44 192 ALA A C 1
ATOM 1432 O O . ALA A 1 192 ? -8.089 1.375 -15.781 1.00 88.44 192 ALA A O 1
ATOM 1433 N N . ALA A 1 193 ? -6.160 2.291 -16.498 1.00 86.75 193 ALA A N 1
ATOM 1434 C CA . ALA A 1 193 ? -6.548 2.378 -17.895 1.00 86.75 193 ALA A CA 1
ATOM 1435 C C . ALA A 1 193 ? -6.981 1.019 -18.471 1.00 86.75 193 ALA A C 1
ATOM 1437 O O . ALA A 1 193 ? -8.039 0.932 -19.093 1.00 86.75 193 ALA A O 1
ATOM 1438 N N . GLN A 1 194 ? -6.229 -0.054 -18.202 1.00 89.38 194 GLN A N 1
ATOM 1439 C CA . GLN A 1 194 ? -6.608 -1.410 -18.619 1.00 89.38 194 GLN A CA 1
ATOM 1440 C C . GLN A 1 194 ? -7.919 -1.867 -17.978 1.00 89.38 194 GLN A C 1
ATOM 1442 O O . GLN A 1 194 ? -8.770 -2.417 -18.675 1.00 89.38 194 GLN A O 1
ATOM 1447 N N . ALA A 1 195 ? -8.099 -1.618 -16.677 1.00 88.31 195 ALA A N 1
ATOM 1448 C CA . ALA A 1 195 ? -9.290 -2.044 -15.942 1.00 88.31 195 ALA A CA 1
ATOM 1449 C C . ALA A 1 195 ? -10.592 -1.445 -16.505 1.00 88.31 195 ALA A C 1
ATOM 1451 O O . ALA A 1 195 ? -11.640 -2.084 -16.425 1.00 88.31 195 ALA A O 1
ATOM 1452 N N . VAL A 1 196 ? -10.534 -0.244 -17.094 1.00 84.44 196 VAL A N 1
ATOM 1453 C CA . VAL A 1 196 ? -11.705 0.447 -17.670 1.00 84.44 196 VAL A CA 1
ATOM 1454 C C . VAL A 1 196 ? -11.708 0.514 -19.201 1.00 84.44 196 VAL A C 1
ATOM 1456 O O . VAL A 1 196 ? -12.585 1.150 -19.781 1.00 84.44 196 VAL A O 1
ATOM 1459 N N . GLY A 1 197 ? -10.750 -0.131 -19.874 1.00 85.25 197 GLY A N 1
ATOM 1460 C CA . GLY A 1 197 ? -10.662 -0.143 -21.340 1.00 85.25 197 GLY A CA 1
ATOM 1461 C C . GLY A 1 197 ? -10.275 1.203 -21.970 1.00 85.25 197 GLY A C 1
ATOM 1462 O O . GLY A 1 197 ? -10.652 1.478 -23.108 1.00 85.25 197 GLY A O 1
ATOM 1463 N N . MET A 1 198 ? -9.536 2.046 -21.247 1.00 83.62 198 MET A N 1
ATOM 1464 C CA . MET A 1 198 ? -9.017 3.331 -21.726 1.00 83.62 198 MET A CA 1
ATOM 1465 C C . MET A 1 198 ? -7.616 3.168 -22.337 1.00 83.62 198 MET A C 1
ATOM 1467 O O . MET A 1 198 ? -6.818 2.359 -21.868 1.00 83.62 198 MET A O 1
ATOM 1471 N N . GLN A 1 199 ? -7.290 3.975 -23.352 1.00 85.56 199 GLN A N 1
ATOM 1472 C CA . GLN A 1 199 ? -5.936 4.079 -23.914 1.00 85.56 199 GLN A CA 1
ATOM 1473 C C . GLN A 1 199 ? -5.380 5.498 -23.722 1.00 85.56 199 GLN A C 1
ATOM 1475 O O . GLN A 1 199 ? -5.647 6.369 -24.549 1.00 85.56 199 GLN A O 1
ATOM 1480 N N . PRO A 1 200 ? -4.656 5.760 -22.620 1.00 86.50 200 PRO A N 1
ATOM 1481 C CA . PRO A 1 200 ? -4.009 7.045 -22.389 1.00 86.50 200 PRO A CA 1
ATOM 1482 C C . PRO A 1 200 ? -2.722 7.204 -23.212 1.00 86.50 200 PRO A C 1
ATOM 1484 O O . PRO A 1 200 ? -2.039 6.225 -23.524 1.00 86.50 200 PRO A O 1
ATOM 1487 N N . ASP A 1 201 ? -2.351 8.451 -23.507 1.00 86.44 201 ASP A N 1
ATOM 1488 C CA . ASP A 1 201 ? -1.047 8.782 -24.091 1.00 86.44 201 ASP A CA 1
ATOM 1489 C C . ASP A 1 201 ? 0.090 8.472 -23.106 1.00 86.44 201 ASP A C 1
ATOM 1491 O O . ASP A 1 201 ? 1.153 8.000 -23.517 1.00 86.44 201 ASP A O 1
ATOM 1495 N N . LEU A 1 202 ? -0.155 8.712 -21.811 1.00 89.25 202 LEU A N 1
ATOM 1496 C CA . LEU A 1 202 ? 0.778 8.479 -20.709 1.00 89.25 202 LEU A CA 1
ATOM 1497 C C . LEU A 1 202 ? 0.076 7.885 -19.480 1.00 89.25 202 LEU A C 1
ATOM 1499 O O . LEU A 1 202 ? -1.065 8.220 -19.179 1.00 89.25 202 LEU A O 1
ATOM 1503 N N . THR A 1 203 ? 0.790 7.076 -18.710 1.00 91.19 203 THR A N 1
ATOM 1504 C CA . THR A 1 203 ? 0.390 6.609 -17.380 1.00 91.19 203 THR A CA 1
ATOM 1505 C C . THR A 1 203 ? 1.451 7.027 -16.368 1.00 91.19 203 THR A C 1
ATOM 1507 O O . THR A 1 203 ? 2.631 6.721 -16.552 1.00 91.19 203 THR A O 1
ATOM 1510 N N . LEU A 1 204 ? 1.045 7.712 -15.296 1.00 90.81 204 LEU A N 1
ATOM 1511 C CA . LEU A 1 204 ? 1.886 7.962 -14.124 1.00 90.81 204 LEU A CA 1
ATOM 1512 C C . LEU A 1 204 ? 1.728 6.795 -13.149 1.00 90.81 204 LEU A C 1
ATOM 1514 O O . LEU A 1 204 ? 0.706 6.674 -12.482 1.00 90.81 204 LEU A O 1
ATOM 1518 N N . VAL A 1 205 ? 2.740 5.938 -13.074 1.00 90.56 205 VAL A N 1
ATOM 1519 C CA . VAL A 1 205 ? 2.719 4.685 -12.313 1.00 90.56 205 VAL A CA 1
ATOM 1520 C C . VAL A 1 205 ? 3.462 4.849 -10.989 1.00 90.56 205 VAL A C 1
ATOM 1522 O O . VAL A 1 205 ? 4.594 5.338 -10.954 1.00 90.56 205 VAL A O 1
ATOM 1525 N N . ASN A 1 206 ? 2.852 4.378 -9.902 1.00 88.25 206 ASN A N 1
ATOM 1526 C CA . ASN A 1 206 ? 3.514 4.221 -8.611 1.00 88.25 206 ASN A CA 1
ATOM 1527 C C . ASN A 1 206 ? 4.368 2.944 -8.578 1.00 88.25 206 ASN A C 1
ATOM 1529 O O . ASN A 1 206 ? 3.857 1.847 -8.803 1.00 88.25 206 ASN A O 1
ATOM 1533 N N . LEU A 1 207 ? 5.653 3.082 -8.248 1.00 91.56 207 LEU A N 1
ATOM 1534 C CA . LEU A 1 207 ? 6.615 1.977 -8.141 1.00 91.56 207 LEU A CA 1
ATOM 1535 C C . LEU A 1 207 ? 7.228 1.875 -6.745 1.00 91.56 207 LEU A C 1
ATOM 1537 O O . LEU A 1 207 ? 8.264 1.235 -6.555 1.00 91.56 207 LEU A O 1
ATOM 1541 N N . ARG A 1 208 ? 6.615 2.538 -5.763 1.00 87.31 208 ARG A N 1
ATOM 1542 C CA . ARG A 1 208 ? 7.113 2.558 -4.395 1.00 87.31 208 ARG A CA 1
ATOM 1543 C C . ARG A 1 208 ? 7.155 1.138 -3.830 1.00 87.31 208 ARG A C 1
ATOM 1545 O O . ARG A 1 208 ? 6.180 0.399 -3.897 1.00 87.31 208 ARG A O 1
ATOM 1552 N N . ALA A 1 209 ? 8.301 0.784 -3.261 1.00 85.44 209 ALA A N 1
ATOM 1553 C CA . ALA A 1 209 ? 8.547 -0.487 -2.587 1.00 85.44 209 ALA A CA 1
ATOM 1554 C C . ALA A 1 209 ? 9.546 -0.238 -1.447 1.00 85.44 209 ALA A C 1
ATOM 1556 O O . ALA A 1 209 ? 10.741 -0.480 -1.574 1.00 85.44 209 ALA A O 1
ATOM 1557 N N . GLY A 1 210 ? 9.085 0.383 -0.361 1.00 74.62 210 GLY A N 1
ATOM 1558 C CA . GLY A 1 210 ? 9.947 0.841 0.741 1.00 74.62 210 GLY A CA 1
ATOM 1559 C C . GLY A 1 210 ? 10.744 2.128 0.465 1.00 74.62 210 GLY A C 1
ATOM 1560 O O . GLY A 1 210 ? 11.180 2.775 1.409 1.00 74.62 210 GLY A O 1
ATOM 1561 N N . ALA A 1 211 ? 10.879 2.547 -0.796 1.00 82.00 211 ALA A N 1
ATOM 1562 C CA . ALA A 1 211 ? 11.415 3.848 -1.202 1.00 82.00 211 ALA A CA 1
ATOM 1563 C C . ALA A 1 211 ? 10.554 4.450 -2.319 1.00 82.00 211 ALA A C 1
ATOM 1565 O O . ALA A 1 211 ? 10.001 3.706 -3.134 1.00 82.00 211 ALA A O 1
ATOM 1566 N N . THR A 1 212 ? 10.426 5.779 -2.357 1.00 86.44 212 THR A N 1
ATOM 1567 C CA . THR A 1 212 ? 9.621 6.457 -3.379 1.00 86.44 212 THR A CA 1
ATOM 1568 C C . THR A 1 212 ? 10.279 6.344 -4.748 1.00 86.44 212 THR A C 1
ATOM 1570 O O . THR A 1 212 ? 11.455 6.661 -4.921 1.00 86.44 212 THR A O 1
ATOM 1573 N N . LEU A 1 213 ? 9.496 5.879 -5.716 1.00 91.94 213 LEU A N 1
ATOM 1574 C CA . LEU A 1 213 ? 9.838 5.864 -7.127 1.00 91.94 213 LEU A CA 1
ATOM 1575 C C . LEU A 1 213 ? 8.532 5.888 -7.919 1.00 91.94 213 LEU A C 1
ATOM 1577 O O . LEU A 1 213 ? 7.584 5.175 -7.580 1.00 91.94 213 LEU A O 1
ATOM 1581 N N . VAL A 1 214 ? 8.487 6.685 -8.976 1.00 92.50 214 VAL A N 1
ATOM 1582 C CA . VAL A 1 214 ? 7.376 6.706 -9.931 1.00 92.50 214 VAL A CA 1
ATOM 1583 C C . VAL A 1 214 ? 7.912 6.653 -11.352 1.00 92.50 214 VAL A C 1
ATOM 1585 O O . VAL A 1 214 ? 9.097 6.904 -11.589 1.00 92.50 214 VAL A O 1
ATOM 1588 N N . ALA A 1 215 ? 7.042 6.342 -12.306 1.00 93.44 215 ALA A N 1
ATOM 1589 C CA . ALA A 1 215 ? 7.381 6.397 -13.718 1.00 93.44 215 ALA A CA 1
ATOM 1590 C C . ALA A 1 215 ? 6.275 7.051 -14.538 1.00 93.44 215 ALA A C 1
ATOM 1592 O O . ALA A 1 215 ? 5.100 6.792 -14.300 1.00 93.44 215 ALA A O 1
ATOM 1593 N N . LEU A 1 216 ? 6.656 7.833 -15.546 1.00 93.12 216 LEU A N 1
ATOM 1594 C CA . LEU A 1 216 ? 5.779 8.102 -16.682 1.00 93.12 216 LEU A CA 1
ATOM 1595 C C . LEU A 1 216 ? 6.059 7.047 -17.739 1.00 93.12 216 LEU A C 1
ATOM 1597 O O . LEU A 1 216 ? 7.204 6.897 -18.160 1.00 93.12 216 LEU A O 1
ATOM 1601 N N . VAL A 1 217 ? 5.029 6.318 -18.148 1.00 95.06 217 VAL A N 1
ATOM 1602 C CA . VAL A 1 217 ? 5.088 5.295 -19.197 1.00 95.06 217 VAL A CA 1
ATOM 1603 C C . VAL A 1 217 ? 4.133 5.709 -20.301 1.00 95.06 217 VAL A C 1
ATOM 1605 O O . VAL A 1 217 ? 3.033 6.157 -20.003 1.00 95.06 217 VAL A O 1
ATOM 1608 N N . GLY A 1 218 ? 4.518 5.588 -21.565 1.00 93.56 218 GLY A N 1
ATOM 1609 C CA . GLY A 1 218 ? 3.610 5.925 -22.652 1.00 93.56 218 GLY A CA 1
ATOM 1610 C C . GLY A 1 218 ? 4.285 6.100 -23.992 1.00 93.56 218 GLY A C 1
ATOM 1611 O O . GLY A 1 218 ? 5.324 5.491 -24.261 1.00 93.56 218 GLY A O 1
ATOM 1612 N N . ARG A 1 219 ? 3.672 6.920 -24.847 1.00 90.12 219 ARG A N 1
ATOM 1613 C CA . ARG A 1 219 ? 4.163 7.146 -26.208 1.00 90.12 219 ARG A CA 1
ATOM 1614 C C . ARG A 1 219 ? 5.594 7.678 -26.209 1.00 90.12 219 ARG A C 1
ATOM 1616 O O . ARG A 1 219 ? 5.908 8.670 -25.551 1.00 90.12 219 ARG A O 1
ATOM 1623 N N . GLY A 1 220 ? 6.450 7.027 -26.993 1.00 91.81 220 GLY A N 1
ATOM 1624 C CA . GLY A 1 220 ? 7.875 7.340 -27.026 1.00 91.81 220 GLY A CA 1
ATOM 1625 C C . GLY A 1 220 ? 8.209 8.766 -27.464 1.00 91.81 220 GLY A C 1
ATOM 1626 O O . GLY A 1 220 ? 9.132 9.345 -26.907 1.00 91.81 220 GLY A O 1
ATOM 1627 N N . ASP A 1 221 ? 7.446 9.343 -28.395 1.00 88.81 221 ASP A N 1
ATOM 1628 C CA . ASP A 1 221 ? 7.646 10.720 -28.860 1.00 88.81 221 ASP A CA 1
ATOM 1629 C C . ASP A 1 221 ? 7.383 11.759 -27.763 1.00 88.81 221 ASP A C 1
ATOM 1631 O O . ASP A 1 221 ? 8.100 12.749 -27.684 1.00 88.81 221 ASP A O 1
ATOM 1635 N N . ILE A 1 222 ? 6.415 11.504 -26.876 1.00 86.94 222 ILE A N 1
ATO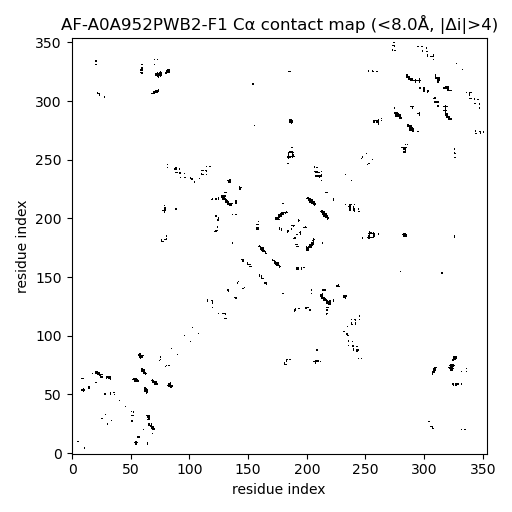M 1636 C CA . ILE A 1 222 ? 6.139 12.371 -25.723 1.00 86.94 222 ILE A CA 1
ATOM 1637 C C . ILE A 1 222 ? 7.240 12.231 -24.667 1.00 86.94 222 ILE A C 1
ATOM 1639 O O . ILE A 1 222 ? 7.733 13.230 -24.153 1.00 86.94 222 ILE A O 1
ATOM 1643 N N . ILE A 1 223 ? 7.642 10.996 -24.341 1.00 89.69 223 ILE A N 1
ATOM 1644 C CA . ILE A 1 223 ? 8.686 10.733 -23.336 1.00 89.69 223 ILE A CA 1
ATOM 1645 C C . ILE A 1 223 ? 10.042 11.323 -23.758 1.00 89.69 223 ILE A C 1
ATOM 1647 O O . ILE A 1 223 ? 10.769 11.845 -22.911 1.00 89.69 223 ILE A O 1
ATOM 1651 N N . ASP A 1 224 ? 10.387 11.242 -25.046 1.00 88.88 224 ASP A N 1
ATOM 1652 C CA . ASP A 1 224 ? 11.650 11.766 -25.582 1.00 88.88 224 ASP A CA 1
ATOM 1653 C C . ASP A 1 224 ? 11.722 13.303 -25.561 1.00 88.88 224 ASP A C 1
ATOM 1655 O O . ASP A 1 224 ? 12.818 13.850 -25.452 1.00 88.88 224 ASP A O 1
ATOM 1659 N N . ASP A 1 225 ? 10.579 13.992 -25.652 1.00 85.44 225 ASP A N 1
ATOM 1660 C CA . ASP A 1 225 ? 10.491 15.462 -25.696 1.00 85.44 225 ASP A CA 1
ATOM 1661 C C . ASP A 1 225 ? 10.460 16.117 -24.297 1.00 85.44 225 ASP A C 1
ATOM 1663 O O . ASP A 1 225 ? 10.560 17.337 -24.163 1.00 85.44 225 ASP A O 1
ATOM 1667 N N . MET A 1 226 ? 10.350 15.321 -23.223 1.00 82.69 226 MET A N 1
ATOM 1668 C CA . MET A 1 226 ? 10.288 15.825 -21.845 1.00 82.69 226 MET A CA 1
ATOM 1669 C C . MET A 1 226 ? 11.544 16.605 -21.443 1.00 82.69 226 MET A C 1
ATOM 1671 O O . MET A 1 226 ? 12.664 16.085 -21.484 1.00 82.69 226 MET A O 1
ATOM 1675 N N . GLN A 1 227 ? 11.344 17.817 -20.919 1.00 69.56 227 GLN A N 1
ATOM 1676 C CA . GLN A 1 227 ? 12.408 18.582 -20.273 1.00 69.56 227 GLN A CA 1
ATOM 1677 C C . GLN A 1 227 ? 12.574 18.119 -18.831 1.00 69.56 227 GLN A C 1
ATOM 1679 O O . GLN A 1 227 ? 11.632 18.166 -18.045 1.00 69.56 227 GLN A O 1
ATOM 1684 N N . VAL A 1 228 ? 13.771 17.667 -18.467 1.00 65.69 228 VAL A N 1
ATOM 1685 C CA . VAL A 1 228 ? 14.021 17.115 -17.133 1.00 65.69 228 VAL A CA 1
ATOM 1686 C C . VAL A 1 228 ? 15.278 17.726 -16.543 1.00 65.69 228 VAL A C 1
ATOM 1688 O O . VAL A 1 228 ? 16.298 17.838 -17.218 1.00 65.69 228 VAL A O 1
ATOM 1691 N N . HIS A 1 229 ? 15.183 18.117 -15.275 1.00 60.78 229 HIS A N 1
ATOM 1692 C CA . HIS A 1 229 ? 16.329 18.495 -14.458 1.00 60.78 229 HIS A CA 1
ATOM 1693 C C . HIS A 1 229 ? 16.987 17.234 -13.876 1.00 60.78 229 HIS A C 1
ATOM 1695 O O . HIS A 1 229 ? 16.290 16.309 -13.466 1.00 60.78 229 HIS A O 1
ATOM 1701 N N . ASP A 1 230 ? 18.322 17.202 -13.886 1.00 57.53 230 ASP A N 1
ATOM 1702 C CA . ASP A 1 230 ? 19.204 16.037 -13.682 1.00 57.53 230 ASP A CA 1
ATOM 1703 C C . ASP A 1 230 ? 19.213 15.426 -12.261 1.00 57.53 230 ASP A C 1
ATOM 1705 O O . ASP A 1 230 ? 20.279 15.096 -11.746 1.00 57.53 230 ASP A O 1
ATOM 1709 N N . ASP A 1 231 ? 18.071 15.235 -11.601 1.00 67.12 231 ASP A N 1
ATOM 1710 C CA . ASP A 1 231 ? 18.047 14.511 -10.325 1.00 67.12 231 ASP A CA 1
ATOM 1711 C C . ASP A 1 231 ? 18.032 12.992 -10.582 1.00 67.12 231 ASP A C 1
ATOM 1713 O O . ASP A 1 231 ? 17.011 12.446 -11.018 1.00 67.12 231 ASP A O 1
ATOM 1717 N N . PRO A 1 232 ? 19.139 12.265 -10.327 1.00 76.31 232 PRO A N 1
ATOM 1718 C CA . PRO A 1 232 ? 19.173 10.827 -10.535 1.00 76.31 232 PRO A CA 1
ATOM 1719 C C . PRO A 1 232 ? 18.236 10.115 -9.552 1.00 76.31 232 PRO A C 1
ATOM 1721 O O . PRO A 1 232 ? 18.171 10.438 -8.364 1.00 76.31 232 PRO A O 1
ATOM 1724 N N . VAL A 1 233 ? 17.544 9.084 -10.035 1.00 88.44 233 VAL A N 1
ATOM 1725 C CA . VAL A 1 233 ? 16.758 8.192 -9.173 1.00 88.44 233 VAL A CA 1
ATOM 1726 C C . VAL A 1 233 ? 17.671 7.326 -8.306 1.00 88.44 233 VAL A C 1
ATOM 1728 O O . VAL A 1 233 ? 18.699 6.819 -8.763 1.00 88.44 233 VAL A O 1
ATOM 1731 N N . HIS A 1 234 ? 17.286 7.118 -7.047 1.00 90.56 234 HIS A N 1
ATOM 1732 C CA . HIS A 1 234 ? 18.102 6.364 -6.097 1.00 90.56 234 HIS A CA 1
ATOM 1733 C C . HIS A 1 234 ? 18.230 4.882 -6.522 1.00 90.56 234 HIS A C 1
ATOM 1735 O O . HIS A 1 234 ? 17.207 4.209 -6.693 1.00 90.56 234 HIS A O 1
ATOM 1741 N N . PRO A 1 235 ? 19.445 4.302 -6.635 1.00 92.00 235 PRO A N 1
ATOM 1742 C CA . PRO A 1 235 ? 19.632 2.942 -7.164 1.00 92.00 235 PRO A CA 1
ATOM 1743 C C . PRO A 1 235 ? 18.972 1.852 -6.303 1.00 92.00 235 PRO A C 1
ATOM 1745 O O . PRO A 1 235 ? 18.456 0.858 -6.821 1.00 92.00 235 PRO A O 1
ATOM 1748 N N . LEU A 1 236 ? 18.922 2.040 -4.981 1.00 92.81 236 LEU A N 1
ATOM 1749 C CA . LEU A 1 236 ? 18.177 1.133 -4.095 1.00 92.81 236 LEU A CA 1
ATOM 1750 C C . LEU A 1 236 ? 16.655 1.208 -4.300 1.00 92.81 236 LEU A C 1
ATOM 1752 O O . LEU A 1 236 ? 15.996 0.176 -4.207 1.00 92.81 236 LEU A O 1
ATOM 1756 N N . ALA A 1 237 ? 16.102 2.377 -4.650 1.00 93.06 237 ALA A N 1
ATOM 1757 C CA . ALA A 1 237 ? 14.679 2.507 -4.969 1.00 93.06 237 ALA A CA 1
ATOM 1758 C C . ALA A 1 237 ? 14.345 1.782 -6.279 1.00 93.06 237 ALA A C 1
ATOM 1760 O O . ALA A 1 237 ? 13.381 1.025 -6.332 1.00 93.06 237 ALA A O 1
ATOM 1761 N N . VAL A 1 238 ? 15.201 1.918 -7.299 1.00 94.44 238 VAL A N 1
ATOM 1762 C CA . VAL A 1 238 ? 15.099 1.147 -8.552 1.00 94.44 238 VAL A CA 1
ATOM 1763 C C . VAL A 1 238 ? 15.165 -0.354 -8.280 1.00 94.44 238 VAL A C 1
ATOM 1765 O O . VAL A 1 238 ? 14.382 -1.119 -8.834 1.00 94.44 238 VAL A O 1
ATOM 1768 N N . THR A 1 239 ? 16.086 -0.787 -7.417 1.00 94.88 239 THR A N 1
ATOM 1769 C CA . THR A 1 239 ? 16.227 -2.203 -7.051 1.00 94.88 239 THR A CA 1
ATOM 1770 C C . THR A 1 239 ? 14.960 -2.737 -6.394 1.00 94.88 239 THR A C 1
ATOM 1772 O O . THR A 1 239 ? 14.471 -3.799 -6.778 1.00 94.88 239 THR A O 1
ATOM 1775 N N . ALA A 1 240 ? 14.427 -2.005 -5.415 1.00 94.62 240 ALA A N 1
ATOM 1776 C CA . ALA A 1 240 ? 13.222 -2.405 -4.709 1.00 94.62 240 ALA A CA 1
ATOM 1777 C C . ALA A 1 240 ? 12.002 -2.428 -5.643 1.00 94.62 240 ALA A C 1
ATOM 1779 O O . ALA A 1 240 ? 11.245 -3.397 -5.632 1.00 94.62 240 ALA A O 1
ATOM 1780 N N . ALA A 1 241 ? 11.861 -1.414 -6.500 1.00 94.94 241 ALA A N 1
ATOM 1781 C CA . ALA A 1 241 ? 10.812 -1.335 -7.511 1.00 94.94 241 ALA A CA 1
ATOM 1782 C C . ALA A 1 241 ? 10.886 -2.488 -8.519 1.00 94.94 241 ALA A C 1
ATOM 1784 O O . ALA A 1 241 ? 9.865 -3.096 -8.826 1.00 94.94 241 ALA A O 1
ATOM 1785 N N . LEU A 1 242 ? 12.085 -2.835 -9.001 1.00 95.75 242 LEU A N 1
ATOM 1786 C CA . LEU A 1 242 ? 12.285 -3.973 -9.899 1.00 95.75 242 LEU A CA 1
ATOM 1787 C C . LEU A 1 242 ? 11.876 -5.291 -9.231 1.00 95.75 242 LEU A C 1
ATOM 1789 O O . LEU A 1 242 ? 11.145 -6.069 -9.837 1.00 95.75 242 LEU A O 1
ATOM 1793 N N . ALA A 1 243 ? 12.298 -5.529 -7.986 1.00 95.12 243 ALA A N 1
ATOM 1794 C CA . ALA A 1 243 ? 11.891 -6.718 -7.236 1.00 95.12 243 ALA A CA 1
ATOM 1795 C C . ALA A 1 243 ? 10.368 -6.758 -7.006 1.00 95.12 243 ALA A C 1
ATOM 1797 O O . ALA A 1 243 ? 9.742 -7.800 -7.189 1.00 95.12 243 ALA A O 1
ATOM 1798 N N . GLY A 1 244 ? 9.755 -5.618 -6.671 1.00 94.06 244 GLY A N 1
ATOM 1799 C CA . GLY A 1 244 ? 8.303 -5.497 -6.530 1.00 94.06 244 GLY A CA 1
ATOM 1800 C C . GLY A 1 244 ? 7.548 -5.767 -7.833 1.00 94.06 244 GLY A C 1
ATOM 1801 O O . GLY A 1 244 ? 6.552 -6.486 -7.827 1.00 94.06 244 GLY A O 1
ATOM 1802 N N . LEU A 1 245 ? 8.034 -5.255 -8.965 1.00 94.00 245 LEU A N 1
ATOM 1803 C CA . LEU A 1 245 ? 7.399 -5.470 -10.266 1.00 94.00 245 LEU A CA 1
ATOM 1804 C C . LEU A 1 245 ? 7.550 -6.917 -10.760 1.00 94.00 245 LEU A C 1
ATOM 1806 O O . LEU A 1 245 ? 6.617 -7.464 -11.345 1.00 94.00 245 LEU A O 1
ATOM 1810 N N . MET A 1 246 ? 8.683 -7.566 -10.477 1.00 93.81 246 MET A N 1
ATOM 1811 C CA . MET A 1 246 ? 8.840 -9.003 -10.723 1.00 93.81 246 MET A CA 1
ATOM 1812 C C . MET A 1 246 ? 7.819 -9.809 -9.916 1.00 93.81 246 MET A C 1
ATOM 1814 O O . MET A 1 246 ? 7.126 -10.654 -10.477 1.00 93.81 246 MET A O 1
ATOM 1818 N N . LEU A 1 247 ? 7.642 -9.488 -8.632 1.00 93.56 247 LEU A N 1
ATOM 1819 C CA . LEU A 1 247 ? 6.630 -10.128 -7.793 1.00 93.56 247 LEU A CA 1
ATOM 1820 C C . LEU A 1 247 ? 5.203 -9.914 -8.307 1.00 93.56 247 LEU A C 1
ATOM 1822 O O . LEU A 1 247 ? 4.395 -10.839 -8.260 1.00 93.56 247 LEU A O 1
ATOM 1826 N N . VAL A 1 248 ? 4.885 -8.723 -8.822 1.00 92.12 248 VAL A N 1
ATOM 1827 C CA . VAL A 1 248 ? 3.594 -8.448 -9.473 1.00 92.12 248 VAL A CA 1
ATOM 1828 C C . VAL A 1 248 ? 3.300 -9.462 -10.582 1.00 92.12 248 VAL A C 1
ATOM 1830 O O . VAL A 1 248 ? 2.167 -9.944 -10.681 1.00 92.12 248 VAL A O 1
ATOM 1833 N N . GLN A 1 249 ? 4.303 -9.791 -11.402 1.00 91.19 249 GLN A N 1
ATOM 1834 C CA . GLN A 1 249 ? 4.179 -10.779 -12.475 1.00 91.19 249 GLN A CA 1
ATOM 1835 C C . GLN A 1 249 ? 4.145 -12.211 -11.927 1.00 91.19 249 GLN A C 1
ATOM 1837 O O . GLN A 1 249 ? 3.220 -12.956 -12.246 1.00 91.19 249 GLN A O 1
ATOM 1842 N N . GLU A 1 250 ? 5.109 -12.582 -11.079 1.00 93.25 250 GLU A N 1
ATOM 1843 C CA . GLU A 1 250 ? 5.260 -13.933 -10.516 1.00 93.25 250 GLU A CA 1
ATOM 1844 C C . GLU A 1 250 ? 4.032 -14.379 -9.713 1.00 93.25 250 GLU A C 1
ATOM 1846 O O . GLU A 1 250 ? 3.591 -15.520 -9.834 1.00 93.25 250 GLU A O 1
ATOM 1851 N N . GLN A 1 251 ? 3.463 -13.472 -8.915 1.00 92.44 251 GLN A N 1
ATOM 1852 C CA . GLN A 1 251 ? 2.296 -13.732 -8.065 1.00 92.44 251 GLN A CA 1
ATOM 1853 C C . GLN A 1 251 ? 0.967 -13.417 -8.764 1.00 92.44 251 GLN A C 1
ATOM 1855 O O . GLN A 1 251 ? -0.092 -13.570 -8.159 1.00 92.44 251 GLN A O 1
ATOM 1860 N N . ASN A 1 252 ? 1.010 -12.958 -10.020 1.00 93.62 252 ASN A N 1
ATOM 1861 C CA . ASN A 1 252 ? -0.151 -12.525 -10.794 1.00 93.62 252 ASN A CA 1
ATOM 1862 C C . ASN A 1 252 ? -1.095 -11.621 -9.979 1.00 93.62 252 ASN A C 1
ATOM 1864 O O . ASN A 1 252 ? -2.263 -11.940 -9.732 1.00 93.62 252 ASN A O 1
ATOM 1868 N N . LEU A 1 253 ? -0.578 -10.471 -9.536 1.00 92.88 253 LEU A N 1
ATOM 1869 C CA . LEU A 1 253 ? -1.338 -9.590 -8.648 1.00 92.88 253 LEU A CA 1
ATOM 1870 C C . LEU A 1 253 ? -2.603 -9.004 -9.284 1.00 92.88 253 LEU A C 1
ATOM 1872 O O . LEU A 1 253 ? -3.509 -8.616 -8.552 1.00 92.88 253 LEU A O 1
ATOM 1876 N N . ALA A 1 254 ? -2.702 -8.981 -10.615 1.00 93.19 254 ALA A N 1
ATOM 1877 C CA . ALA A 1 254 ? -3.951 -8.679 -11.305 1.00 93.19 254 ALA A CA 1
ATOM 1878 C C . ALA A 1 254 ? -5.028 -9.727 -10.975 1.00 93.19 254 ALA A C 1
ATOM 1880 O O . ALA A 1 254 ? -6.098 -9.377 -10.481 1.00 93.19 254 ALA A O 1
ATOM 1881 N N . ALA A 1 255 ? -4.729 -11.021 -11.128 1.00 95.62 255 ALA A N 1
ATOM 1882 C CA . ALA A 1 255 ? -5.660 -12.079 -10.736 1.00 95.62 255 ALA A CA 1
ATOM 1883 C C . ALA A 1 255 ? -5.979 -12.039 -9.233 1.00 95.62 255 ALA A C 1
ATOM 1885 O O . ALA A 1 255 ? -7.140 -12.190 -8.849 1.00 95.62 255 ALA A O 1
ATOM 1886 N N . ARG A 1 256 ? -4.982 -11.771 -8.377 1.00 95.12 256 ARG A N 1
ATOM 1887 C CA . ARG A 1 256 ? -5.211 -11.608 -6.932 1.00 95.12 256 ARG A CA 1
ATOM 1888 C C . ARG A 1 256 ? -6.120 -10.416 -6.61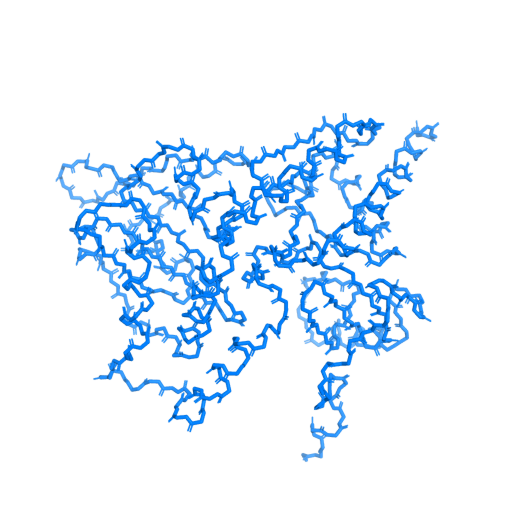6 1.00 95.12 256 ARG A C 1
ATOM 1890 O O . ARG A 1 256 ? -6.976 -10.523 -5.741 1.00 95.12 256 ARG A O 1
ATOM 1897 N N . GLY A 1 257 ? -5.980 -9.304 -7.336 1.00 94.38 257 GLY A N 1
ATOM 1898 C CA . GLY A 1 257 ? -6.881 -8.159 -7.238 1.00 94.38 257 GLY A CA 1
ATOM 1899 C C . GLY A 1 257 ? -8.326 -8.522 -7.576 1.00 94.38 257 GLY A C 1
ATOM 1900 O O . GLY A 1 257 ? -9.228 -8.139 -6.838 1.00 94.38 257 GLY A O 1
ATOM 1901 N N . CYS A 1 258 ? -8.558 -9.318 -8.626 1.00 95.50 258 CYS A N 1
ATOM 1902 C CA . CYS A 1 258 ? -9.897 -9.837 -8.936 1.00 95.50 258 CYS A CA 1
ATOM 1903 C C . CYS A 1 258 ? -10.448 -10.718 -7.807 1.00 95.50 258 CYS A C 1
ATOM 1905 O O . CYS A 1 258 ? -11.583 -10.525 -7.388 1.00 95.50 258 CYS A O 1
ATOM 1907 N N . GLN A 1 259 ? -9.636 -11.631 -7.264 1.00 96.38 259 GLN A N 1
ATOM 1908 C CA . GLN A 1 259 ? -10.056 -12.489 -6.149 1.00 96.38 259 GLN A CA 1
ATOM 1909 C C . GLN A 1 259 ? -10.489 -11.663 -4.932 1.00 96.38 259 GLN A C 1
ATOM 1911 O O . GLN A 1 259 ? -11.580 -11.857 -4.410 1.00 96.38 259 GLN A O 1
ATOM 1916 N N . LEU A 1 260 ? -9.667 -10.700 -4.501 1.00 95.81 260 LEU A N 1
ATOM 1917 C CA . LEU A 1 260 ? -9.993 -9.831 -3.364 1.00 95.81 260 LEU A CA 1
ATOM 1918 C C . LEU A 1 260 ? -11.228 -8.960 -3.639 1.00 95.81 260 LEU A C 1
ATOM 1920 O O . LEU A 1 260 ? -11.982 -8.666 -2.715 1.00 95.81 260 LEU A O 1
ATOM 1924 N N . ALA A 1 261 ? -11.454 -8.564 -4.895 1.00 94.38 261 ALA A N 1
ATOM 1925 C CA . ALA A 1 261 ? -12.659 -7.848 -5.304 1.00 94.38 261 ALA A CA 1
ATOM 1926 C C . ALA A 1 261 ? -13.927 -8.682 -5.086 1.00 94.38 261 ALA A C 1
ATOM 1928 O O . ALA A 1 261 ? -14.930 -8.157 -4.598 1.00 94.38 261 ALA A O 1
ATOM 1929 N N . ASP A 1 262 ? -13.886 -9.960 -5.461 1.00 95.50 262 ASP A N 1
ATOM 1930 C CA . ASP A 1 262 ? -15.007 -10.882 -5.286 1.00 95.50 262 ASP A CA 1
ATOM 1931 C C . ASP A 1 262 ? -15.248 -11.160 -3.798 1.00 95.50 262 ASP A C 1
ATOM 1933 O O . ASP A 1 262 ? -16.379 -11.026 -3.338 1.00 95.50 262 ASP A O 1
ATOM 1937 N N . LEU A 1 263 ? -14.184 -11.387 -3.017 1.00 95.06 263 LEU A N 1
ATOM 1938 C CA . LEU A 1 263 ? -14.284 -11.559 -1.563 1.00 95.06 263 LEU A CA 1
ATOM 1939 C C . LEU A 1 263 ? -14.935 -10.356 -0.867 1.00 95.06 263 LEU A C 1
ATOM 1941 O O . LEU A 1 263 ? -15.834 -10.532 -0.049 1.00 95.06 263 LEU A O 1
ATOM 1945 N N . LEU A 1 264 ? -14.518 -9.130 -1.201 1.00 94.94 264 LEU A N 1
ATOM 1946 C CA . LEU A 1 264 ? -15.154 -7.917 -0.679 1.00 94.94 264 LEU A CA 1
ATOM 1947 C C . LEU A 1 264 ? -16.632 -7.845 -1.042 1.00 94.94 264 LEU A C 1
ATOM 1949 O O . LEU A 1 264 ? -17.456 -7.502 -0.197 1.00 94.94 264 LEU A O 1
ATOM 1953 N N . ARG A 1 265 ? -16.966 -8.134 -2.303 1.00 93.12 265 ARG A N 1
ATOM 1954 C CA . ARG A 1 265 ? -18.342 -8.052 -2.791 1.00 93.12 265 ARG A CA 1
ATOM 1955 C C . ARG A 1 265 ? -19.233 -9.028 -2.034 1.00 93.12 265 ARG A C 1
ATOM 1957 O O . ARG A 1 265 ? -20.306 -8.632 -1.592 1.00 93.12 265 ARG A O 1
ATOM 1964 N N . ASP A 1 266 ? -18.767 -10.257 -1.848 1.00 92.75 266 ASP A N 1
ATOM 1965 C CA . ASP A 1 266 ? -19.509 -11.305 -1.153 1.00 92.75 266 ASP A CA 1
ATOM 1966 C C . ASP A 1 266 ? -19.709 -10.967 0.331 1.00 92.75 266 ASP A C 1
ATOM 1968 O O . ASP A 1 266 ? -20.827 -11.068 0.835 1.00 92.75 266 ASP A O 1
ATOM 1972 N N . GLN A 1 267 ? -18.659 -10.499 1.016 1.00 90.56 267 GLN A N 1
ATOM 1973 C CA . GLN A 1 267 ? -18.729 -10.140 2.440 1.00 90.56 267 GLN A CA 1
ATOM 1974 C C . GLN A 1 267 ? -19.598 -8.904 2.699 1.00 90.56 267 GLN A C 1
ATOM 1976 O O . GLN A 1 267 ? -20.316 -8.835 3.693 1.00 90.56 267 GLN A O 1
ATOM 1981 N N . THR A 1 268 ? -19.572 -7.925 1.794 1.00 91.19 268 THR A N 1
ATOM 1982 C CA . THR A 1 268 ? -20.238 -6.630 2.009 1.00 91.19 268 THR A CA 1
ATOM 1983 C C . THR A 1 268 ? -21.634 -6.539 1.393 1.00 91.19 268 THR A C 1
ATOM 1985 O O . THR A 1 268 ? -22.332 -5.547 1.601 1.00 91.19 268 THR A O 1
ATOM 1988 N N . ALA A 1 269 ? -22.094 -7.575 0.681 1.00 90.50 269 ALA A N 1
ATOM 1989 C CA . ALA A 1 269 ? -23.393 -7.593 -0.001 1.00 90.50 269 ALA A CA 1
ATOM 1990 C C . ALA A 1 269 ? -24.592 -7.341 0.932 1.00 90.50 269 ALA A C 1
ATOM 1992 O O . ALA A 1 269 ? -25.630 -6.849 0.490 1.00 90.50 269 ALA A O 1
ATOM 1993 N N . VAL A 1 270 ? -24.453 -7.690 2.213 1.00 89.12 270 VAL A N 1
ATOM 1994 C CA . VAL A 1 270 ? -25.505 -7.576 3.235 1.00 89.12 270 VAL A CA 1
ATOM 1995 C C . VAL A 1 270 ? -25.314 -6.382 4.169 1.00 89.12 270 VAL A C 1
ATOM 1997 O O . VAL A 1 270 ? -26.099 -6.203 5.097 1.00 89.12 270 VAL A O 1
ATOM 2000 N N . TRP A 1 271 ? -24.281 -5.565 3.957 1.00 92.50 271 TRP A N 1
ATOM 2001 C CA . TRP A 1 271 ? -23.962 -4.466 4.861 1.00 92.50 271 TRP A CA 1
ATOM 2002 C C . TRP A 1 271 ? -25.024 -3.369 4.808 1.00 92.50 271 TRP A C 1
ATOM 2004 O O . TRP A 1 271 ? -25.169 -2.647 3.821 1.00 92.50 271 TRP A O 1
ATOM 2014 N N . THR A 1 272 ? -25.738 -3.209 5.920 1.00 91.56 272 THR A N 1
ATOM 2015 C CA . THR A 1 272 ? -26.721 -2.144 6.128 1.00 91.56 272 THR A CA 1
ATOM 2016 C C . THR A 1 272 ? -26.426 -1.436 7.445 1.00 91.56 272 THR A C 1
ATOM 2018 O O . THR A 1 272 ? -26.933 -1.822 8.496 1.00 91.56 272 THR A O 1
ATOM 2021 N N . PHE A 1 273 ? -25.593 -0.398 7.387 1.00 96.50 273 PHE A N 1
ATOM 2022 C CA . PHE A 1 273 ? -25.196 0.387 8.557 1.00 96.50 273 PHE A CA 1
ATOM 2023 C C . PHE A 1 273 ? -25.726 1.822 8.448 1.00 96.50 273 PHE A C 1
ATOM 2025 O O . PHE A 1 273 ? -25.423 2.480 7.451 1.00 96.50 273 PHE A O 1
ATOM 2032 N N . PRO A 1 274 ? -26.483 2.337 9.440 1.00 96.62 274 PRO A N 1
ATOM 2033 C CA . PRO A 1 274 ? -26.930 3.731 9.481 1.00 96.62 274 PRO A CA 1
ATOM 2034 C C . PRO A 1 274 ? -25.825 4.752 9.193 1.00 96.62 274 PRO A C 1
ATOM 2036 O O . PRO A 1 274 ? -26.026 5.620 8.346 1.00 96.62 274 PRO A O 1
ATOM 2039 N N . ALA A 1 275 ? -24.631 4.585 9.774 1.00 96.62 275 ALA A N 1
ATOM 2040 C CA . ALA A 1 275 ? -23.503 5.501 9.580 1.00 96.62 275 ALA A CA 1
ATOM 2041 C C . ALA A 1 275 ? -22.923 5.505 8.145 1.00 96.62 275 ALA A C 1
ATOM 2043 O O . ALA A 1 275 ? -22.225 6.449 7.752 1.00 96.62 275 ALA A O 1
ATOM 2044 N N . LEU A 1 276 ? -23.195 4.463 7.349 1.00 95.94 276 LEU A N 1
ATOM 2045 C CA . LEU A 1 276 ? -22.643 4.256 6.011 1.00 95.94 276 LEU A CA 1
ATOM 2046 C C . LEU A 1 276 ? -23.567 4.859 4.944 1.00 95.94 276 LEU A C 1
ATOM 2048 O O . LEU A 1 276 ? -24.712 4.447 4.775 1.00 95.94 276 LEU A O 1
ATOM 2052 N N . ALA A 1 277 ? -23.064 5.840 4.194 1.00 95.50 277 ALA A N 1
ATOM 2053 C CA . ALA A 1 277 ? -23.822 6.495 3.130 1.00 95.50 277 ALA A CA 1
ATOM 2054 C C . ALA A 1 277 ? -23.713 5.748 1.795 1.00 95.50 277 ALA A C 1
ATOM 2056 O O . ALA A 1 277 ? -24.698 5.629 1.068 1.00 95.50 277 ALA A O 1
ATOM 2057 N N . GLN A 1 278 ? -22.512 5.278 1.449 1.00 92.88 278 GLN A N 1
ATOM 2058 C CA . GLN A 1 278 ? -22.254 4.581 0.191 1.00 92.88 278 GLN A CA 1
ATOM 2059 C C . GLN A 1 278 ? -21.017 3.684 0.308 1.00 92.88 278 GLN A C 1
ATOM 2061 O O . GLN A 1 278 ? -20.029 4.053 0.937 1.00 92.88 278 GLN A O 1
ATOM 2066 N N . VAL A 1 279 ? -21.044 2.545 -0.380 1.00 91.81 279 VAL A N 1
ATOM 2067 C CA . VAL A 1 279 ? -19.853 1.745 -0.689 1.00 91.81 279 VAL A CA 1
ATOM 2068 C C . VAL A 1 279 ? -19.479 1.974 -2.148 1.00 91.81 279 VAL A C 1
ATOM 2070 O O . VAL A 1 279 ? -20.341 1.922 -3.028 1.00 91.81 279 VAL A O 1
ATOM 2073 N N . ARG A 1 280 ? -18.201 2.239 -2.416 1.00 90.38 280 ARG A N 1
ATOM 2074 C CA . ARG A 1 280 ? -17.659 2.354 -3.773 1.00 90.38 280 ARG A CA 1
ATOM 2075 C C . ARG A 1 280 ? -16.583 1.302 -3.985 1.00 90.38 280 ARG A C 1
ATOM 2077 O O . ARG A 1 280 ? -15.682 1.175 -3.161 1.00 90.38 280 ARG A O 1
ATOM 2084 N N . GLN A 1 281 ? -16.654 0.586 -5.103 1.00 87.88 281 GLN A N 1
ATOM 2085 C CA . GLN A 1 281 ? -15.707 -0.476 -5.418 1.00 87.88 281 GLN A CA 1
ATOM 2086 C C . GLN A 1 281 ? -15.347 -0.487 -6.903 1.00 87.88 281 GLN A C 1
ATOM 2088 O O . GLN A 1 281 ? -16.231 -0.441 -7.757 1.00 87.88 281 GLN A O 1
ATOM 2093 N N . ILE A 1 282 ? -14.052 -0.616 -7.198 1.00 85.75 282 ILE A N 1
ATOM 2094 C CA . ILE A 1 282 ? -13.532 -0.988 -8.520 1.00 85.75 282 ILE A CA 1
ATOM 2095 C C . ILE A 1 282 ? -12.393 -1.986 -8.292 1.00 85.75 282 ILE A C 1
ATOM 2097 O O . ILE A 1 282 ? -11.406 -1.664 -7.636 1.00 85.75 282 ILE A O 1
ATOM 2101 N N . GLY A 1 283 ? -12.531 -3.218 -8.789 1.00 88.38 283 GLY A N 1
ATOM 2102 C CA . GLY A 1 283 ? -11.624 -4.308 -8.414 1.00 88.38 283 GLY A CA 1
ATOM 2103 C C . GLY A 1 283 ? -11.509 -4.442 -6.887 1.00 88.38 283 GLY A C 1
ATOM 2104 O O . GLY A 1 283 ? -12.525 -4.417 -6.190 1.00 88.38 283 GLY A O 1
ATOM 2105 N N . ALA A 1 284 ? -10.287 -4.563 -6.366 1.00 91.12 284 ALA A N 1
ATOM 2106 C CA . ALA A 1 284 ? -9.999 -4.593 -4.928 1.00 91.12 284 ALA A CA 1
ATOM 2107 C C . ALA A 1 284 ? -9.705 -3.203 -4.333 1.00 91.12 284 ALA A C 1
ATOM 2109 O O . ALA A 1 284 ? -9.145 -3.109 -3.240 1.00 91.12 284 ALA A O 1
ATOM 2110 N N . LEU A 1 285 ? -10.022 -2.114 -5.045 1.00 90.31 285 LEU A N 1
ATOM 2111 C CA . LEU A 1 285 ? -10.117 -0.787 -4.444 1.00 90.31 285 LEU A CA 1
ATOM 2112 C C . LEU A 1 285 ? -11.528 -0.622 -3.884 1.00 90.31 285 LEU A C 1
ATOM 2114 O O . LEU A 1 285 ? -12.499 -0.624 -4.640 1.00 90.31 285 LEU A O 1
ATOM 2118 N N . PHE A 1 286 ? -11.622 -0.465 -2.569 1.00 91.44 286 PHE A N 1
ATOM 2119 C CA . PHE A 1 286 ? -12.884 -0.423 -1.843 1.00 91.44 286 PHE A CA 1
ATOM 2120 C C . PHE A 1 286 ? -12.893 0.762 -0.888 1.00 91.44 286 PHE A C 1
ATOM 2122 O O . PHE A 1 286 ? -11.956 0.944 -0.110 1.00 91.44 286 PHE A O 1
ATOM 2129 N N . VAL A 1 287 ? -13.926 1.593 -0.978 1.00 93.56 287 VAL A N 1
ATOM 2130 C CA . VAL A 1 287 ? -14.035 2.847 -0.233 1.00 93.56 287 VAL A CA 1
ATOM 2131 C C . VAL A 1 287 ? -15.395 2.924 0.437 1.00 93.56 287 VAL A C 1
ATOM 2133 O O . VAL A 1 287 ? -16.436 2.847 -0.222 1.00 93.56 287 VAL A O 1
ATOM 2136 N N . LEU A 1 288 ? -15.374 3.125 1.749 1.00 95.75 288 LEU A N 1
ATOM 2137 C CA . LEU A 1 288 ? -16.554 3.407 2.549 1.00 95.75 288 LEU A CA 1
ATOM 2138 C C . LEU A 1 288 ? -16.753 4.919 2.622 1.00 95.75 288 LEU A C 1
ATOM 2140 O O . LEU A 1 288 ? -15.898 5.626 3.148 1.00 95.75 288 LEU A O 1
ATOM 2144 N N . LYS A 1 289 ? -17.876 5.428 2.117 1.00 96.25 289 LYS A N 1
ATOM 2145 C CA . LYS A 1 289 ? -18.303 6.814 2.335 1.00 96.25 289 LYS A CA 1
ATOM 2146 C C . LYS A 1 289 ? -19.261 6.842 3.518 1.00 96.25 289 LYS A C 1
ATOM 2148 O O . LYS A 1 289 ? -20.383 6.339 3.427 1.00 96.25 289 LYS A O 1
ATOM 2153 N N . LEU A 1 290 ? -18.828 7.452 4.610 1.00 97.44 290 LEU A N 1
ATOM 2154 C CA . LEU A 1 290 ? -19.635 7.664 5.804 1.00 97.44 290 LEU A CA 1
ATOM 2155 C C . LEU A 1 290 ? -20.495 8.924 5.634 1.00 97.44 290 LEU A C 1
ATOM 2157 O O . LEU A 1 290 ? -20.218 9.781 4.787 1.00 97.44 290 LEU A O 1
ATOM 2161 N N . ARG A 1 291 ? -21.555 9.051 6.441 1.00 97.12 291 ARG A N 1
ATOM 2162 C CA . ARG A 1 291 ? -22.453 10.222 6.401 1.00 97.12 291 ARG A CA 1
ATOM 2163 C C . ARG A 1 291 ? -21.773 11.529 6.805 1.00 97.12 291 ARG A C 1
ATOM 2165 O O . ARG A 1 291 ? -22.219 12.596 6.389 1.00 97.12 291 ARG A O 1
ATOM 2172 N N . SER A 1 292 ? -20.698 11.457 7.584 1.00 97.12 292 SER A N 1
ATOM 2173 C CA . SER A 1 292 ? -19.918 12.614 8.012 1.00 97.12 292 SER A CA 1
ATOM 2174 C C . SER A 1 292 ? -18.444 12.256 8.213 1.00 97.12 292 SER A C 1
ATOM 2176 O O . SER A 1 292 ? -18.087 11.097 8.430 1.00 97.12 292 SER A O 1
ATOM 2178 N N . ALA A 1 293 ? -17.587 13.279 8.202 1.00 95.75 293 ALA A N 1
ATOM 2179 C CA . ALA A 1 293 ? -16.175 13.137 8.556 1.00 95.75 293 ALA A CA 1
ATOM 2180 C C . ALA A 1 293 ? -15.985 12.697 10.019 1.00 95.75 293 ALA A C 1
ATOM 2182 O O . ALA A 1 293 ? -15.064 11.951 10.330 1.00 95.75 293 ALA A O 1
ATOM 2183 N N . SER A 1 294 ? -16.886 13.110 10.919 1.00 96.81 294 SER A N 1
ATOM 2184 C CA . SER A 1 294 ? -16.847 12.680 12.319 1.00 96.81 294 SER A CA 1
ATOM 2185 C C . SER A 1 294 ? -17.094 11.179 12.471 1.00 96.81 294 SER A C 1
ATOM 2187 O O . SER A 1 294 ? -16.384 10.535 13.234 1.00 96.81 294 SER A O 1
ATOM 2189 N N . LEU A 1 295 ? -18.042 10.607 11.722 1.00 97.75 295 LEU A N 1
ATOM 2190 C CA . LEU A 1 295 ? -18.297 9.164 11.725 1.00 97.75 295 LEU A CA 1
ATOM 2191 C C . LEU A 1 295 ? -17.138 8.384 11.101 1.00 97.75 295 LEU A C 1
ATOM 2193 O O . LEU A 1 295 ? -16.765 7.334 11.614 1.00 97.75 295 LEU A O 1
ATOM 2197 N N . ALA A 1 296 ? -16.533 8.907 10.031 1.00 97.06 296 ALA A N 1
ATOM 2198 C CA . ALA A 1 296 ? -15.328 8.316 9.452 1.00 97.06 296 ALA A CA 1
ATOM 2199 C C . ALA A 1 296 ? -14.172 8.273 10.464 1.00 97.06 296 ALA A C 1
ATOM 2201 O O . ALA A 1 296 ? -13.518 7.241 10.596 1.00 97.06 296 ALA A O 1
ATOM 2202 N N . GLN A 1 297 ? -13.966 9.345 11.235 1.00 96.06 297 GLN A N 1
ATOM 2203 C CA . GLN A 1 297 ? -12.957 9.350 12.294 1.00 96.06 297 GLN A CA 1
ATOM 2204 C C . GLN A 1 297 ? -13.304 8.379 13.433 1.00 96.06 297 GLN A C 1
ATOM 2206 O O . GLN A 1 297 ? -12.437 7.628 13.868 1.00 96.06 297 GLN A O 1
ATOM 2211 N N . GLN A 1 298 ? -14.567 8.322 13.869 1.00 97.12 298 GLN A N 1
ATOM 2212 C CA . GLN A 1 298 ? -15.014 7.347 14.874 1.00 97.12 298 GLN A CA 1
ATOM 2213 C C . GLN A 1 298 ? -14.811 5.899 14.404 1.00 97.12 298 GLN A C 1
ATOM 2215 O O . GLN A 1 298 ? -14.425 5.051 15.206 1.00 97.12 298 GLN A O 1
ATOM 2220 N N . LEU A 1 299 ? -15.021 5.617 13.110 1.00 97.88 299 LEU A N 1
ATOM 2221 C CA . LEU A 1 299 ? -14.733 4.308 12.522 1.00 97.88 299 LEU A CA 1
ATOM 2222 C C . LEU A 1 299 ? -13.246 3.963 12.650 1.00 97.88 299 LEU A C 1
ATOM 2224 O O . LEU A 1 299 ? -12.909 2.872 13.103 1.00 97.88 299 LEU A O 1
ATOM 2228 N N . VAL A 1 300 ? -12.368 4.894 12.262 1.00 96.44 300 VAL A N 1
ATOM 2229 C CA . VAL A 1 300 ? -10.908 4.729 12.352 1.00 96.44 300 VAL A CA 1
ATOM 2230 C C . VAL A 1 300 ? -10.474 4.504 13.803 1.00 96.44 300 VAL A C 1
ATOM 2232 O O . VAL A 1 300 ? -9.678 3.604 14.070 1.00 96.44 300 VAL A O 1
ATOM 2235 N N . ASP A 1 301 ? -11.028 5.268 14.743 1.00 95.56 301 ASP A N 1
ATOM 2236 C CA . ASP A 1 301 ? -10.692 5.167 16.164 1.00 95.56 301 ASP A CA 1
ATOM 2237 C C . ASP A 1 301 ? -11.183 3.843 16.779 1.00 95.56 301 ASP A C 1
ATOM 2239 O O . ASP A 1 301 ? -10.419 3.178 17.483 1.00 95.5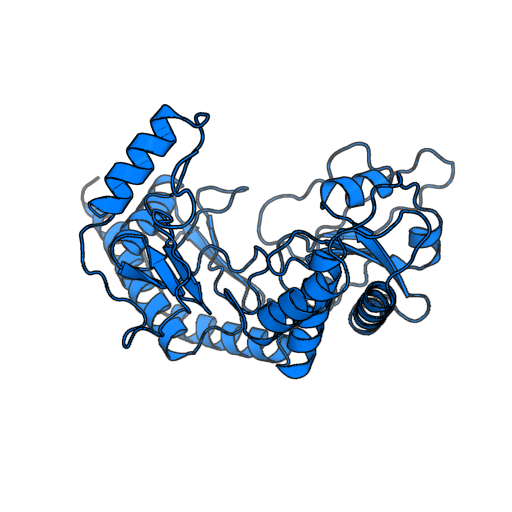6 301 ASP A O 1
ATOM 2243 N N . SER A 1 302 ? -12.420 3.417 16.488 1.00 96.88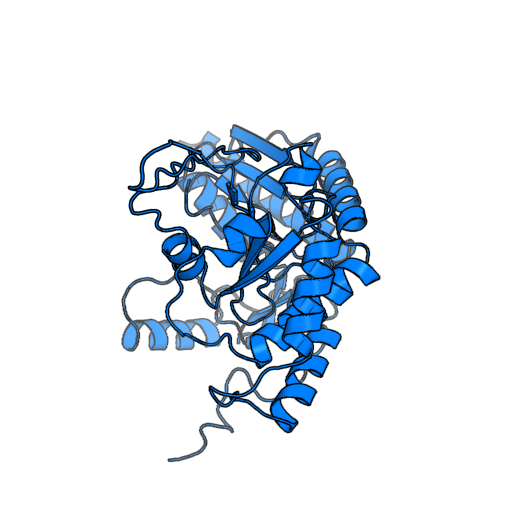 302 SER A N 1
ATOM 2244 C CA . SER A 1 302 ? -12.959 2.127 16.956 1.00 96.88 302 SER A CA 1
ATOM 2245 C C . SER A 1 302 ? -12.181 0.946 16.365 1.00 96.88 302 SER A C 1
ATOM 2247 O O . SER A 1 302 ? -11.787 0.033 17.097 1.00 96.88 302 SER A O 1
ATOM 2249 N N . ALA A 1 303 ? -11.873 0.985 15.064 1.00 97.62 303 ALA A N 1
ATOM 2250 C CA . ALA A 1 303 ? -11.057 -0.030 14.402 1.00 97.62 303 ALA A CA 1
ATOM 2251 C C . ALA A 1 303 ? -9.659 -0.135 15.031 1.00 97.62 303 ALA A C 1
ATOM 2253 O O . ALA A 1 303 ? -9.202 -1.241 15.334 1.00 97.62 303 ALA A O 1
ATOM 2254 N N . LEU A 1 304 ? -9.018 1.003 15.323 1.00 96.31 304 LEU A N 1
ATOM 2255 C CA . LEU A 1 304 ? -7.715 1.036 15.983 1.00 96.31 304 LEU A CA 1
ATOM 2256 C C . LEU A 1 304 ? -7.762 0.341 17.348 1.00 96.31 304 LEU A C 1
ATOM 2258 O O . LEU A 1 304 ? -6.913 -0.506 17.624 1.00 96.31 304 LEU A O 1
ATOM 2262 N N . GLN A 1 305 ? -8.764 0.645 18.180 1.00 95.81 305 GLN A N 1
ATOM 2263 C CA . GLN A 1 305 ? -8.932 0.013 19.500 1.00 95.81 305 GLN A CA 1
ATOM 2264 C C . GLN A 1 305 ? -9.192 -1.500 19.421 1.00 95.81 305 GLN A C 1
ATOM 2266 O O . GLN A 1 305 ? -9.032 -2.211 20.413 1.00 95.81 305 GLN A O 1
ATOM 2271 N N . ARG A 1 306 ? -9.558 -2.004 18.240 1.00 96.81 306 ARG A N 1
ATOM 2272 C CA . ARG A 1 306 ? -9.772 -3.425 17.945 1.00 96.81 306 ARG A CA 1
ATOM 2273 C C . ARG A 1 306 ? -8.603 -4.071 17.200 1.00 96.81 306 ARG A C 1
ATOM 2275 O O . ARG A 1 306 ? -8.667 -5.261 16.914 1.00 96.81 306 ARG A O 1
ATOM 2282 N N . GLY A 1 307 ? -7.529 -3.329 16.928 1.00 96.25 307 GLY A N 1
ATOM 2283 C CA . GLY A 1 307 ? -6.321 -3.847 16.287 1.00 96.25 307 GLY A CA 1
ATOM 2284 C C . GLY A 1 307 ? -6.294 -3.748 14.759 1.00 96.25 307 GLY A C 1
ATOM 2285 O O . GLY A 1 307 ? -5.442 -4.379 14.138 1.00 96.25 307 GLY A O 1
ATOM 2286 N N . LEU A 1 308 ? -7.181 -2.965 14.144 1.00 97.44 308 LEU A N 1
ATOM 2287 C CA . LEU A 1 308 ? -7.200 -2.718 12.701 1.00 97.44 308 LEU A CA 1
ATOM 2288 C C . LEU A 1 308 ? -6.786 -1.275 12.399 1.00 97.44 308 LEU A C 1
ATOM 2290 O O . LEU A 1 308 ? -7.397 -0.325 12.886 1.00 97.44 308 LEU A O 1
ATOM 2294 N N . LEU A 1 309 ? -5.762 -1.100 11.568 1.00 95.88 309 LEU A N 1
ATOM 2295 C CA . LEU A 1 309 ? -5.328 0.218 11.118 1.00 95.88 309 LEU A CA 1
ATOM 2296 C C . LEU A 1 309 ? -6.121 0.622 9.880 1.00 95.88 309 LEU A C 1
ATOM 2298 O O . LEU A 1 309 ? -6.085 -0.060 8.857 1.00 95.88 309 LEU A O 1
ATOM 2302 N N . LEU A 1 310 ? -6.795 1.762 9.983 1.00 94.88 310 LEU A N 1
ATOM 2303 C CA . LEU A 1 310 ? -7.505 2.434 8.901 1.00 94.88 310 LEU A CA 1
ATOM 2304 C C . LEU A 1 310 ? -7.049 3.892 8.827 1.00 94.88 310 LEU A C 1
ATOM 2306 O O . LEU A 1 310 ? -6.419 4.413 9.750 1.00 94.88 310 LEU A O 1
ATOM 2310 N N . ARG A 1 311 ? -7.408 4.568 7.738 1.00 92.19 311 ARG A N 1
ATOM 2311 C CA . ARG A 1 311 ? -7.267 6.020 7.617 1.00 92.19 311 ARG A CA 1
ATOM 2312 C C . ARG A 1 311 ? -8.417 6.611 6.820 1.00 92.19 311 ARG A C 1
ATOM 2314 O O . ARG A 1 311 ? -9.026 5.922 6.005 1.00 92.19 311 ARG A O 1
ATOM 2321 N N . THR A 1 312 ? -8.671 7.897 7.016 1.00 91.62 312 THR A N 1
ATOM 2322 C CA . THR A 1 312 ? -9.518 8.672 6.107 1.00 91.62 312 THR A CA 1
ATOM 2323 C C . THR A 1 312 ? -8.747 9.021 4.834 1.00 91.62 312 THR A C 1
ATOM 2325 O O . THR A 1 312 ? -7.514 9.076 4.839 1.00 91.62 312 THR A O 1
ATOM 2328 N N . ALA A 1 313 ? -9.461 9.253 3.735 1.00 87.69 313 ALA A N 1
ATOM 2329 C CA . ALA A 1 313 ? -8.877 9.779 2.508 1.00 87.69 313 ALA A CA 1
ATOM 2330 C C . ALA A 1 313 ? -8.475 11.252 2.682 1.00 87.69 313 ALA A C 1
ATOM 2332 O O . ALA A 1 313 ? -9.136 12.000 3.401 1.00 87.69 313 ALA A O 1
ATOM 2333 N N . ASP A 1 314 ? -7.420 11.673 1.983 1.00 82.06 314 ASP A N 1
ATOM 2334 C CA . ASP A 1 314 ? -6.922 13.054 2.068 1.00 82.06 314 ASP A CA 1
ATOM 2335 C C . ASP A 1 314 ? -7.830 14.043 1.322 1.00 82.06 314 ASP A C 1
ATOM 2337 O O . ASP A 1 314 ? -7.948 15.198 1.717 1.00 82.06 314 ASP A O 1
ATOM 2341 N N . SER A 1 315 ? -8.488 13.587 0.252 1.00 81.69 315 SER A N 1
ATOM 2342 C CA . SER A 1 315 ? -9.407 14.400 -0.554 1.00 81.69 315 SER A CA 1
ATOM 2343 C C . SER A 1 315 ? -10.775 14.586 0.094 1.00 81.69 315 SER A C 1
ATOM 2345 O O . SER A 1 315 ? -11.380 15.641 -0.031 1.00 81.69 315 SER A O 1
ATOM 2347 N N . ASP A 1 316 ? -11.264 13.572 0.806 1.00 88.19 316 ASP A N 1
ATOM 2348 C CA . ASP A 1 316 ? -12.587 13.580 1.418 1.00 88.19 316 ASP A CA 1
ATOM 2349 C C . ASP A 1 316 ? -12.521 12.892 2.788 1.00 88.19 316 ASP A C 1
ATOM 2351 O O . ASP A 1 316 ? -12.481 11.658 2.855 1.00 88.19 316 ASP A O 1
ATOM 2355 N N . PRO A 1 317 ? -12.547 13.653 3.896 1.00 90.56 317 PRO A N 1
ATOM 2356 C CA . PRO A 1 317 ? -12.369 13.099 5.235 1.00 90.56 317 PRO A CA 1
ATOM 2357 C C . PRO A 1 317 ? -13.545 12.225 5.693 1.00 90.56 317 PRO A C 1
ATOM 2359 O O . PRO A 1 317 ? -13.450 11.576 6.729 1.00 90.56 317 PRO A O 1
ATOM 2362 N N . ALA A 1 318 ? -14.656 12.179 4.948 1.00 94.38 318 ALA A N 1
ATOM 2363 C CA . ALA A 1 318 ? -15.745 11.235 5.195 1.00 94.38 318 ALA A CA 1
ATOM 2364 C C . ALA A 1 318 ? -15.584 9.910 4.422 1.00 94.38 318 ALA A C 1
ATOM 2366 O O . ALA A 1 318 ? -16.442 9.034 4.535 1.00 94.38 318 ALA A O 1
ATOM 2367 N N . CYS A 1 319 ? -14.522 9.749 3.629 1.00 95.25 319 CYS A N 1
ATOM 2368 C CA . CYS A 1 319 ? -14.183 8.498 2.956 1.00 95.25 319 CYS A CA 1
ATOM 2369 C C . CYS A 1 319 ? -13.109 7.724 3.730 1.00 95.25 319 CYS A C 1
ATOM 2371 O O . CYS A 1 319 ? -12.073 8.279 4.084 1.00 95.25 319 CYS A O 1
ATOM 2373 N N . VAL A 1 320 ? -13.319 6.421 3.916 1.00 95.62 320 VAL A N 1
ATOM 2374 C CA . VAL A 1 320 ? -12.355 5.474 4.495 1.00 95.62 320 VAL A CA 1
ATOM 2375 C C . VAL A 1 320 ? -12.037 4.406 3.442 1.00 95.62 320 VAL A C 1
ATOM 2377 O O . VAL A 1 320 ? -12.846 3.498 3.222 1.00 95.62 320 VAL A O 1
ATOM 2380 N N . PRO A 1 321 ? -10.912 4.527 2.716 1.00 93.56 321 PRO A N 1
ATOM 2381 C CA . PRO A 1 321 ? -10.466 3.495 1.790 1.00 93.56 321 PRO A CA 1
ATOM 2382 C C . PRO A 1 321 ? -9.863 2.303 2.543 1.00 93.56 321 PRO A C 1
ATOM 2384 O O . PRO A 1 321 ? -9.113 2.478 3.501 1.00 93.56 321 PRO A O 1
ATOM 2387 N N . LEU A 1 322 ? -10.141 1.085 2.076 1.00 92.88 322 LEU A N 1
ATOM 2388 C CA . LEU A 1 322 ? -9.486 -0.125 2.570 1.00 92.88 322 LEU A CA 1
ATOM 2389 C C . LEU A 1 322 ? -8.214 -0.374 1.764 1.00 92.88 322 LEU A C 1
ATOM 2391 O O . LEU A 1 322 ? -8.237 -0.835 0.621 1.00 92.88 322 LEU A O 1
ATOM 2395 N N . LEU A 1 323 ? -7.088 -0.035 2.373 1.00 90.19 323 LEU A N 1
ATOM 2396 C CA . LEU A 1 323 ? -5.763 -0.052 1.778 1.00 90.19 323 LEU A CA 1
ATOM 2397 C C . LEU A 1 323 ? -4.960 -1.209 2.383 1.00 90.19 323 LEU A C 1
ATOM 2399 O O . LEU A 1 323 ? -3.953 -1.008 3.044 1.00 90.19 323 LEU A O 1
ATOM 2403 N N . TYR A 1 324 ? -5.408 -2.444 2.185 1.00 93.50 324 TYR A N 1
ATOM 2404 C CA . TYR A 1 324 ? -4.676 -3.657 2.585 1.00 93.50 324 TYR A CA 1
ATOM 2405 C C . TYR A 1 324 ? -3.676 -4.086 1.505 1.00 93.50 324 TYR A C 1
ATOM 2407 O O . TYR A 1 324 ? -3.938 -3.827 0.329 1.00 93.50 324 TYR A O 1
ATOM 2415 N N . PRO A 1 325 ? -2.565 -4.776 1.816 1.00 93.44 325 PRO A N 1
ATOM 2416 C CA . PRO A 1 325 ? -1.673 -5.325 0.790 1.00 93.44 325 PRO A CA 1
ATOM 2417 C C . PRO A 1 325 ? -2.385 -6.388 -0.064 1.00 93.44 325 PRO A C 1
ATOM 2419 O O . PRO A 1 325 ? -3.219 -7.132 0.440 1.00 93.44 325 PRO A O 1
ATOM 2422 N N . LEU A 1 326 ? -2.065 -6.505 -1.358 1.00 92.81 326 LEU A N 1
ATOM 2423 C CA . LEU A 1 326 ? -2.686 -7.514 -2.241 1.00 92.81 326 LEU A CA 1
ATOM 2424 C C . LEU A 1 326 ? -2.271 -8.944 -1.875 1.00 92.81 326 LEU A C 1
ATOM 2426 O O . LEU A 1 326 ? -3.028 -9.890 -2.081 1.00 92.81 326 LEU A O 1
ATOM 2430 N N . MET A 1 327 ? -1.088 -9.096 -1.284 1.00 92.31 327 MET A N 1
ATOM 2431 C CA . MET A 1 327 ? -0.610 -10.365 -0.733 1.00 92.31 327 MET A CA 1
ATOM 2432 C C . MET A 1 327 ? -1.102 -10.642 0.696 1.00 92.31 327 MET A C 1
ATOM 2434 O O . MET A 1 327 ? -0.569 -11.534 1.353 1.00 92.31 327 MET A O 1
ATOM 2438 N N . VAL A 1 328 ? -2.095 -9.898 1.206 1.00 93.75 328 VAL A N 1
ATOM 2439 C CA . VAL A 1 328 ? -2.703 -10.205 2.508 1.00 93.75 328 VAL A CA 1
ATOM 2440 C C . VAL A 1 328 ? -3.198 -11.664 2.529 1.00 93.75 328 VAL A C 1
ATOM 2442 O O . VAL A 1 328 ? -3.948 -12.065 1.626 1.00 93.75 328 VAL A O 1
ATOM 2445 N N . PRO A 1 329 ? -2.780 -12.480 3.518 1.00 93.25 329 PRO A N 1
ATOM 2446 C CA . PRO A 1 329 ? -3.330 -13.818 3.704 1.00 93.25 329 PRO A CA 1
ATOM 2447 C C . PRO A 1 329 ? -4.832 -13.749 3.975 1.00 93.25 329 PRO A C 1
ATOM 2449 O O . PRO A 1 329 ? -5.285 -12.861 4.692 1.00 93.25 329 PRO A O 1
ATOM 2452 N N . GLU A 1 330 ? -5.606 -14.689 3.434 1.00 93.75 330 GLU A N 1
ATOM 2453 C CA . GLU A 1 330 ? -7.073 -14.630 3.520 1.00 93.75 330 GLU A CA 1
ATOM 2454 C C . GLU A 1 330 ? -7.587 -14.635 4.960 1.00 93.75 330 GLU A C 1
ATOM 2456 O O . GLU A 1 330 ? -8.495 -13.877 5.272 1.00 93.75 330 GLU A O 1
ATOM 2461 N N . GLU A 1 331 ? -6.957 -15.394 5.861 1.00 93.44 331 GLU A N 1
ATOM 2462 C CA . GLU A 1 331 ? -7.299 -15.380 7.291 1.00 93.44 331 GLU A CA 1
ATOM 2463 C C . GLU A 1 331 ? -7.210 -13.967 7.900 1.00 93.44 331 GLU A C 1
ATOM 2465 O O . GLU A 1 331 ? -8.104 -13.547 8.625 1.00 93.44 331 GLU A O 1
ATOM 2470 N N . GLN A 1 332 ? -6.168 -13.207 7.543 1.00 94.88 332 GLN A N 1
ATOM 2471 C CA . GLN A 1 332 ? -5.945 -11.843 8.029 1.00 94.88 332 GLN A CA 1
ATOM 2472 C C . GLN A 1 332 ? -6.903 -10.880 7.339 1.00 94.88 332 GLN A C 1
ATOM 2474 O O . GLN A 1 332 ? -7.347 -9.902 7.930 1.00 94.88 332 GLN A O 1
ATOM 2479 N N . PHE A 1 333 ? -7.225 -11.156 6.077 1.00 95.62 333 PHE A N 1
ATOM 2480 C CA . PHE A 1 333 ? -8.184 -10.369 5.330 1.00 95.62 333 PHE A CA 1
ATOM 2481 C C . PHE A 1 333 ? -9.575 -10.439 5.968 1.00 95.62 333 PHE A C 1
ATOM 2483 O O . PHE A 1 333 ? -10.148 -9.396 6.273 1.00 95.62 333 PHE A O 1
ATOM 2490 N N . TYR A 1 334 ? -10.074 -11.649 6.237 1.00 95.75 334 TYR A N 1
ATOM 2491 C CA . TYR A 1 334 ? -11.360 -11.855 6.905 1.00 95.75 334 TYR A CA 1
ATOM 2492 C C . TYR A 1 334 ? -11.366 -11.307 8.332 1.00 95.75 334 TYR A C 1
ATOM 2494 O O . TYR A 1 334 ? -12.285 -10.578 8.678 1.00 95.75 334 TYR A O 1
ATOM 2502 N N . GLU A 1 335 ? -10.316 -11.552 9.124 1.00 96.44 335 GLU A N 1
ATOM 2503 C CA . GLU A 1 335 ? -10.214 -10.996 10.482 1.00 96.44 335 GLU A CA 1
ATOM 2504 C C . GLU A 1 335 ? -10.277 -9.456 10.476 1.00 96.44 335 GLU A C 1
ATOM 2506 O O . GLU A 1 335 ? -10.932 -8.852 11.325 1.00 96.44 335 GLU A O 1
ATOM 2511 N N . GLY A 1 336 ? -9.656 -8.805 9.485 1.00 96.94 336 GLY A N 1
ATOM 2512 C CA . GLY A 1 336 ? -9.771 -7.359 9.293 1.00 96.94 336 GLY A CA 1
ATOM 2513 C C . GLY A 1 336 ? -11.186 -6.905 8.917 1.00 96.94 336 GLY A C 1
ATOM 2514 O O . GLY A 1 336 ? -11.650 -5.883 9.421 1.00 96.94 336 GLY A O 1
ATOM 2515 N N . LEU A 1 337 ? -11.895 -7.657 8.069 1.00 96.31 337 LEU A N 1
ATOM 2516 C CA . LEU A 1 337 ? -13.288 -7.358 7.714 1.00 96.31 337 LEU A CA 1
ATOM 2517 C C . LEU A 1 337 ? -14.246 -7.551 8.898 1.00 96.31 337 LEU A C 1
ATOM 2519 O O . LEU A 1 337 ? -15.099 -6.691 9.107 1.00 96.31 337 LEU A O 1
ATOM 2523 N N . ASP A 1 338 ? -14.058 -8.590 9.713 1.00 96.56 338 ASP A N 1
ATOM 2524 C CA . ASP A 1 338 ? -14.849 -8.828 10.928 1.00 96.56 338 ASP A CA 1
ATOM 2525 C C . ASP A 1 338 ? -14.709 -7.657 11.919 1.00 96.56 338 ASP A C 1
ATOM 2527 O O . ASP A 1 338 ? -15.689 -7.175 12.497 1.00 96.56 338 ASP A O 1
ATOM 2531 N N . VAL A 1 339 ? -13.482 -7.150 12.101 1.00 97.75 339 VAL A N 1
ATOM 2532 C CA . VAL A 1 339 ? -13.223 -5.976 12.951 1.00 97.75 339 VAL A CA 1
ATOM 2533 C C . VAL A 1 339 ? -13.869 -4.716 12.377 1.00 97.75 339 VAL A C 1
ATOM 2535 O O . VAL A 1 339 ? -14.454 -3.931 13.128 1.00 97.75 339 VAL A O 1
ATOM 2538 N N . LEU A 1 340 ? -13.773 -4.520 11.062 1.00 97.56 340 LEU A N 1
ATOM 2539 C CA . LEU A 1 340 ? -14.382 -3.391 10.367 1.00 97.56 340 LEU A CA 1
ATOM 2540 C C . LEU A 1 340 ? -15.911 -3.398 10.504 1.00 97.56 340 LEU A C 1
ATOM 2542 O O . LEU A 1 340 ? -16.501 -2.355 10.785 1.00 97.56 340 LEU A O 1
ATOM 2546 N N . GLU A 1 341 ? -16.545 -4.562 10.358 1.00 96.88 341 GLU A N 1
ATOM 2547 C CA . GLU A 1 341 ? -17.988 -4.733 10.529 1.00 96.88 341 GLU A CA 1
ATOM 2548 C C . GLU A 1 341 ? -18.424 -4.404 11.964 1.00 96.88 341 GLU A C 1
ATOM 2550 O O . GLU A 1 341 ? -19.357 -3.624 12.176 1.00 96.88 341 GLU A O 1
ATOM 2555 N N . ALA A 1 342 ? -17.698 -4.915 12.963 1.00 97.19 342 ALA A N 1
ATOM 2556 C CA . ALA A 1 342 ? -17.964 -4.612 14.367 1.00 97.19 342 ALA A CA 1
ATOM 2557 C C . ALA A 1 342 ? -17.828 -3.110 14.682 1.00 97.19 342 ALA A C 1
ATOM 2559 O O . ALA A 1 342 ? -18.630 -2.564 15.444 1.00 97.19 342 ALA A O 1
ATOM 2560 N N . ALA A 1 343 ? -16.839 -2.432 14.091 1.00 97.62 343 ALA A N 1
ATOM 2561 C CA . ALA A 1 343 ? -16.641 -0.994 14.259 1.00 97.62 343 ALA A CA 1
ATOM 2562 C C . ALA A 1 343 ? -17.753 -0.172 13.575 1.00 97.62 343 ALA A C 1
ATOM 2564 O O . ALA A 1 343 ? -18.251 0.791 14.158 1.00 97.62 343 ALA A O 1
ATOM 2565 N N . LEU A 1 344 ? -18.203 -0.576 12.380 1.00 97.38 344 LEU A N 1
ATOM 2566 C CA . LEU A 1 344 ? -19.344 0.041 11.688 1.00 97.38 344 LEU A CA 1
ATOM 2567 C C . LEU A 1 344 ? -20.649 -0.092 12.486 1.00 97.38 344 LEU A C 1
ATOM 2569 O O . LEU A 1 344 ? -21.430 0.864 12.553 1.00 97.38 344 LEU A O 1
ATOM 2573 N N . ALA A 1 345 ? -20.880 -1.252 13.104 1.00 96.69 345 ALA A N 1
ATOM 2574 C CA . ALA A 1 345 ? -22.031 -1.476 13.973 1.00 96.69 345 ALA A CA 1
ATOM 2575 C C . ALA A 1 345 ? -21.999 -0.545 15.197 1.00 96.69 345 ALA A C 1
ATOM 2577 O O . ALA A 1 345 ? -22.992 0.119 15.493 1.00 96.69 345 ALA A O 1
ATOM 2578 N N . GLU A 1 346 ? -20.848 -0.438 15.869 1.00 97.00 346 GLU A N 1
ATOM 2579 C CA . GLU A 1 346 ? -20.665 0.413 17.051 1.00 97.00 346 GLU A CA 1
ATOM 2580 C C . GLU A 1 346 ? -20.998 1.883 16.768 1.00 97.00 346 GLU A C 1
ATOM 2582 O O . GLU A 1 346 ? -21.823 2.473 17.469 1.00 97.00 346 GLU A O 1
ATOM 2587 N N . ILE A 1 347 ? -20.415 2.465 15.716 1.00 96.88 347 ILE A N 1
ATOM 2588 C CA . ILE A 1 347 ? -20.641 3.883 15.394 1.00 96.88 347 ILE A CA 1
ATOM 2589 C C . ILE A 1 347 ? -22.066 4.155 14.901 1.00 96.88 347 ILE A C 1
ATOM 2591 O O . ILE A 1 347 ? -22.554 5.275 15.017 1.00 96.88 347 ILE A O 1
ATOM 2595 N N . SER A 1 348 ? -22.751 3.135 14.375 1.00 93.56 348 SER A N 1
ATOM 2596 C CA . SER A 1 348 ? -24.139 3.260 13.923 1.00 93.56 348 SER A CA 1
ATOM 2597 C C . SER A 1 348 ? -25.139 3.293 15.080 1.00 93.56 348 SER A C 1
ATOM 2599 O O . SER A 1 348 ? -26.187 3.916 14.952 1.00 93.56 348 SER A O 1
ATOM 2601 N N . HIS A 1 349 ? -24.831 2.665 16.219 1.00 86.44 349 HIS A N 1
ATOM 2602 C CA . HIS A 1 349 ? -25.689 2.717 17.410 1.00 86.44 349 HIS A CA 1
ATOM 2603 C C . HIS A 1 349 ? -25.617 4.062 18.152 1.00 86.44 349 HIS A C 1
ATOM 2605 O O . HIS A 1 349 ? -26.532 4.397 18.902 1.00 86.44 349 HIS A O 1
ATOM 2611 N N . GLY A 1 350 ? -24.560 4.851 17.938 1.00 67.19 350 GLY A N 1
ATOM 2612 C CA . GLY A 1 350 ? -24.413 6.184 18.531 1.00 67.19 350 GLY A CA 1
ATOM 2613 C C . GLY A 1 350 ? -25.389 7.239 17.988 1.00 67.19 350 GLY A C 1
ATOM 2614 O O . GLY A 1 350 ? -25.565 8.272 18.631 1.00 67.19 350 GLY A O 1
ATOM 2615 N N . GLU A 1 351 ? -26.037 6.993 16.841 1.00 53.09 351 GLU A N 1
ATOM 2616 C CA . GLU A 1 351 ? -27.012 7.917 16.235 1.00 53.09 351 GLU A CA 1
ATOM 2617 C C . GLU A 1 351 ? -28.383 7.914 16.947 1.00 53.09 351 GLU A C 1
ATOM 2619 O O . GLU A 1 351 ? -29.091 8.916 16.891 1.00 53.09 351 GLU A O 1
ATOM 2624 N N . ASP A 1 352 ? -28.747 6.854 17.682 1.00 46.41 352 ASP A N 1
ATOM 2625 C CA . ASP A 1 352 ? -30.080 6.716 18.309 1.00 46.41 352 ASP A CA 1
ATOM 2626 C C . ASP A 1 352 ? -30.290 7.598 19.564 1.00 46.41 352 ASP A C 1
ATOM 2628 O O . ASP A 1 352 ? -31.366 7.588 20.176 1.00 46.41 352 ASP A O 1
ATOM 2632 N N . HIS A 1 353 ? -29.278 8.363 19.989 1.00 39.03 353 HIS A N 1
ATOM 2633 C CA . HIS A 1 353 ? -29.310 9.186 21.209 1.00 39.03 353 HIS A CA 1
ATOM 2634 C C . HIS A 1 353 ? -28.951 10.671 20.993 1.00 39.03 353 HIS A C 1
ATOM 2636 O O . HIS A 1 353 ? -28.730 11.381 21.978 1.00 39.03 353 HIS A O 1
ATOM 2642 N N . GLY A 1 354 ? -28.888 11.133 19.737 1.00 33.97 354 GLY A N 1
ATOM 2643 C CA . GLY A 1 354 ? -28.532 12.510 19.354 1.00 33.97 354 GLY A CA 1
ATOM 2644 C C . GLY A 1 354 ? -29.714 13.443 19.129 1.00 33.97 354 GLY A C 1
ATOM 2645 O O . GLY A 1 354 ? -30.653 13.034 18.411 1.00 33.97 354 GLY A O 1
#

Solvent-accessible surface area (backbone atoms only — not comparable to full-atom values): 19522 Å² total; per-residue (Å²): 140,80,60,76,77,81,70,40,80,54,52,98,67,77,88,73,84,66,97,52,65,58,41,78,72,58,61,90,56,24,77,56,23,47,55,52,52,54,51,44,68,75,73,49,81,96,80,82,86,69,76,68,41,77,32,48,56,44,43,40,33,39,25,31,59,60,61,28,27,19,35,39,24,49,53,15,44,73,31,18,40,65,20,35,73,38,64,68,35,51,51,46,33,58,65,38,50,79,77,52,70,73,78,58,95,91,63,86,59,72,55,52,56,54,38,41,51,54,48,40,71,62,46,81,39,62,93,57,39,35,62,48,78,29,55,43,69,68,58,54,48,52,28,68,60,56,90,67,77,74,79,74,78,68,90,91,55,88,84,55,81,38,72,52,72,66,99,55,94,73,91,67,61,51,36,41,43,84,32,64,71,40,39,65,6,36,47,40,21,66,43,70,42,62,58,72,73,50,78,44,49,30,35,37,40,40,38,28,36,93,34,65,28,26,31,47,35,16,39,35,74,63,63,71,66,47,60,73,78,94,74,79,61,57,56,55,29,44,42,13,23,36,43,48,53,51,46,39,61,77,66,37,29,21,62,44,13,39,52,50,22,51,53,52,49,66,71,50,72,77,71,81,47,82,44,53,68,44,82,47,74,51,42,41,42,40,32,41,29,29,77,35,43,66,56,30,48,50,37,33,52,46,20,43,79,71,29,32,41,51,42,62,37,91,91,41,53,22,28,35,45,54,20,45,18,69,63,44,54,66,73,53,48,51,56,48,48,54,46,47,51,54,22,47,53,56,62,30,61,60,63,84,79,114

Foldseek 3Di:
DPDPQPPLLLHPDDDDDDPDQWDDPAFQVHPVLVVVVVVCVVPDDPDDDDSFAFSDWFAQWTQGSSRGIFGEQACQLVQQLRTPPDPLLVVLLVVVVVVPFDDDLPDDDPLLVLLQVLCQVADQAPDQKGKDKDQDPVQVVVLLVAPDDPPPPDDDDLDSFGFGADPDPDRDTFGEREQQRPCQQQQLGRGSCVLVVHHTQWYWAFLFQPGGMIMIMHHNVSVVPGDHDSDDHGVSRSSSSSSSSVCCVVVVSSNLLQVLQVVCCVLCVPDDFQQFDDWDDRRNWIKTQGPDLVLLVQLQVQLVSVRYHWAADPRHSRIIIRNHHSNRDVVSVVVSVVSSSVSSNVSRVVVVPD

Radius of gyration: 21.52 Å; Cα contacts (8 Å, |Δi|>4): 640; chains: 1; bounding box: 59×44×60 Å

Nearest PDB structures (foldseek):
  6wop-assembly1_A  TM=8.509E-01  e=1.222E-20  Acinetobacter baumannii ATCC 19606 = CIP 70.34 = JCM 6841
  7nn4-assembly2_C  TM=8.345E-01  e=3.532E-19  Mycobacterium tuberculosis H37Rv
  3lg0-assembly2_D  TM=8.163E-01  e=3.020E-18  Plasmodium falciparum CDC/Honduras
  3lg0-assembly2_C  TM=8.135E-01  e=3.809E-18  Plasmodium falciparum CDC/Honduras
  6hx7-assembly3_C-3  TM=7.967E-01  e=6.058E-18  Homo sapiens